Protein AF-A0A914QUP7-F1 (afdb_monomer)

Nearest PDB structures (foldseek):
  5j6d-assembly3_A  TM=9.785E-01  e=2.325E-21  Homo sapiens
  8cjm-assembly1_A  TM=9.841E-01  e=6.532E-21  Homo sapiens
  3e2t-assembly1_A  TM=9.424E-01  e=4.082E-22  Gallus gallus
  4bpt-assembly3_C  TM=9.040E-01  e=6.262E-16  Legionella pneumophila
  2v28-assembly1_B  TM=8.793E-01  e=8.511E-15  Colwellia psychrerythraea 34H

InterPro domains:
  IPR001273 Aromatic amino acid hydroxylase [PTHR11473] (2-250)
  IPR019774 Aromatic amino acid hydroxylase, C-terminal [PF00351] (2-246)
  IPR019774 Aromatic amino acid hydroxylase, C-terminal [PR00372] (35-57)
  IPR019774 Aromatic amino acid hydroxylase, C-terminal [PR00372] (99-118)
  IPR019774 Aromatic amino acid hydroxylase, C-terminal [PR00372] (140-158)
  IPR019774 Aromatic amino acid hydroxylase, C-terminal [PR00372] (171-190)
  IPR019774 Aromatic amino acid hydroxylase, C-terminal [PR00372] (206-224)
  IPR019774 Aromatic amino acid hydroxylase, C-terminal [PS51410] (1-250)
  IPR036329 Aromatic amino acid monoxygenase, C-terminal domain superfamily [SSF56534] (2-247)
  IPR036951 Aromatic amino acid hydroxylase superfamily [G3DSA:1.10.800.10] (1-250)

Secondary structure (DSSP, 8-state):
-HHHHHHHHHHHTTSSBTTBPPPHHHHHHHHHHHH--EEEE-SSPPPHHHHHHHHHTTEEEE------TT-TT--SS--HHIIIIIIIHHHTSHHHHHHHHHHHHHHTT--HHHHHHHHHHHIIIIIT-EEE-GGG-EEE--HHHHH-HHHHHHHTSSSSEEEE--HHHHTT----SSS--SEEEEES-HHHHHHHHHHHHHTS--S-EEEEETTTTEEEEE-HHHHHHHHHHHHHHHHHHHHHHHHHHHHTT-

Solvent-accessible surface area (backbone atoms only — not comparable to full-atom values): 14088 Å² total; per-residue (Å²): 121,63,54,67,57,37,46,49,55,35,39,78,72,65,56,46,53,98,90,48,87,59,55,67,70,61,51,26,56,50,24,40,74,61,50,55,29,38,68,40,86,40,98,63,91,67,56,66,64,61,50,34,43,32,21,38,70,34,30,45,78,32,45,80,53,73,66,60,83,93,42,80,74,59,65,91,60,78,22,32,60,34,43,46,65,12,43,52,34,40,37,49,35,58,66,54,37,48,48,49,23,49,56,5,37,61,40,61,91,47,53,72,71,55,37,51,25,50,47,32,41,41,43,45,34,59,31,47,12,29,32,44,47,82,96,75,41,70,40,77,70,4,14,56,29,68,52,20,67,66,48,37,55,45,71,67,41,89,80,39,48,77,43,73,64,44,57,86,58,47,32,71,55,84,84,73,83,88,62,77,69,65,62,39,29,33,26,73,36,71,67,58,47,44,53,45,48,55,54,58,55,67,76,51,94,64,86,53,47,66,42,73,38,85,89,80,71,43,77,44,79,28,42,68,67,55,45,49,54,55,48,51,52,51,52,53,52,53,54,48,53,50,52,52,50,55,53,54,60,59,64,75,76,116

pLDDT: mean 93.34, std 7.11, range [41.81, 98.5]

Sequence (254 aa):
MEYRKNVKKMEDIGLITPEKIPSLQAIDKYLRSKTGFQLRPCGGLLSARDFLASLAFRVFQTTLYIRHHSKPFFCPEPDVIHEVLGHCVMFADPVIAEFSQEIGLLSIGATDEQIERLATLYWFTIEFGLCEEEEGKLKAFGAALISAFGELQHAVSDTPKHKFFDPYTTALEKYEDLDYQPLYFVAKSIDDAMIKLRQYAMDWDREFINVYDPYTQCIQQLTHEEYAKKTFKAVKEEIHRLSETIKACKIHKL

Radius of gyration: 19.79 Å; Cα contacts (8 Å, |Δi|>4): 353; chains: 1; bounding box: 62×43×54 Å

Structure (mmCIF, N/CA/C/O backbone):
data_AF-A0A914QUP7-F1
#
_entry.id   AF-A0A914QUP7-F1
#
loop_
_atom_site.group_PDB
_atom_site.id
_atom_site.type_symbol
_atom_site.label_atom_id
_atom_site.label_alt_id
_atom_site.label_comp_id
_atom_site.label_asym_id
_atom_site.label_entity_id
_atom_site.label_seq_id
_atom_site.pdbx_PDB_ins_code
_atom_site.Cartn_x
_atom_site.Cartn_y
_atom_site.Cartn_z
_atom_site.occupancy
_atom_site.B_iso_or_equiv
_atom_site.auth_seq_id
_atom_site.auth_comp_id
_atom_site.auth_asym_id
_atom_site.auth_atom_id
_atom_site.pdbx_PDB_model_num
ATOM 1 N N . MET A 1 1 ? -10.834 -7.706 -8.247 1.00 62.75 1 MET A N 1
ATOM 2 C CA . MET A 1 1 ? -11.790 -6.947 -9.109 1.00 62.75 1 MET A CA 1
ATOM 3 C C . MET A 1 1 ? -11.447 -5.450 -9.292 1.00 62.75 1 MET A C 1
ATOM 5 O O . MET A 1 1 ? -11.818 -4.831 -10.291 1.00 62.75 1 MET A O 1
ATOM 9 N N . GLU A 1 2 ? -10.716 -4.867 -8.349 1.00 84.69 2 GLU A N 1
ATOM 10 C CA . GLU A 1 2 ? -10.535 -3.437 -8.080 1.00 84.69 2 GLU A CA 1
ATOM 11 C C . GLU A 1 2 ? -9.637 -2.773 -9.127 1.00 84.69 2 GLU A C 1
ATOM 13 O O . GLU A 1 2 ? -10.011 -1.750 -9.706 1.00 84.69 2 GLU A O 1
ATOM 18 N N . TYR A 1 3 ? -8.518 -3.425 -9.470 1.00 93.12 3 TYR A N 1
ATOM 19 C CA . TYR A 1 3 ? -7.582 -2.963 -10.497 1.00 93.12 3 TYR A CA 1
ATOM 20 C C . TYR A 1 3 ? -8.281 -2.631 -11.819 1.00 93.12 3 TYR A C 1
ATOM 22 O O . TYR A 1 3 ? -8.185 -1.520 -12.333 1.00 93.12 3 TYR A O 1
ATOM 30 N N . ARG A 1 4 ? -9.060 -3.587 -12.346 1.00 93.31 4 ARG A N 1
ATOM 31 C CA . ARG A 1 4 ? -9.749 -3.463 -13.643 1.00 93.31 4 ARG A CA 1
ATOM 32 C C . ARG A 1 4 ? -10.753 -2.312 -13.655 1.00 93.31 4 ARG A C 1
ATOM 34 O O . ARG A 1 4 ? -10.935 -1.657 -14.675 1.00 93.31 4 ARG A O 1
ATOM 41 N N . LYS A 1 5 ? -11.411 -2.061 -12.522 1.00 94.44 5 LYS A N 1
ATOM 42 C CA . LYS A 1 5 ? -12.342 -0.941 -12.360 1.00 94.44 5 LYS A CA 1
ATOM 43 C C . LYS A 1 5 ? -11.599 0.393 -12.345 1.00 94.44 5 LYS A C 1
ATOM 45 O O . LYS A 1 5 ? -12.093 1.359 -12.922 1.00 94.44 5 LYS A O 1
ATOM 50 N N . ASN A 1 6 ? -10.447 0.457 -11.684 1.00 95.50 6 ASN A N 1
ATOM 51 C CA . ASN A 1 6 ? -9.667 1.683 -11.569 1.00 95.50 6 ASN A CA 1
ATOM 52 C C . ASN A 1 6 ? -8.940 2.023 -12.871 1.00 95.50 6 ASN A C 1
ATOM 54 O O . ASN A 1 6 ? -9.068 3.159 -13.321 1.00 95.50 6 ASN A O 1
ATOM 58 N N . VAL A 1 7 ? -8.284 1.055 -13.520 1.00 95.50 7 VAL A N 1
ATOM 59 C CA . VAL A 1 7 ? -7.615 1.283 -14.811 1.00 95.50 7 VAL A CA 1
ATOM 60 C C . VAL A 1 7 ? -8.618 1.759 -15.857 1.00 95.50 7 VAL A C 1
ATOM 62 O O . VAL A 1 7 ? -8.406 2.811 -16.444 1.00 95.50 7 VAL A O 1
ATOM 65 N N . LYS A 1 8 ? -9.790 1.111 -15.961 1.00 96.31 8 LYS A N 1
ATOM 66 C CA . LYS A 1 8 ? -10.848 1.534 -16.886 1.00 96.31 8 LYS A CA 1
ATOM 67 C C . LYS A 1 8 ? -11.297 2.972 -16.630 1.00 96.31 8 LYS A C 1
ATOM 69 O O . LYS A 1 8 ? -11.423 3.754 -17.557 1.00 96.31 8 LYS A O 1
ATOM 74 N N . LYS A 1 9 ? -11.496 3.360 -15.366 1.00 96.12 9 LYS A N 1
ATOM 75 C CA . LYS A 1 9 ? -11.846 4.751 -15.030 1.00 96.12 9 LYS A CA 1
ATOM 76 C C . LYS A 1 9 ? -10.743 5.739 -15.396 1.00 96.12 9 LYS A C 1
ATOM 78 O O . LYS A 1 9 ? -11.061 6.877 -15.719 1.00 96.12 9 LYS A O 1
ATOM 83 N N . MET A 1 10 ? -9.476 5.352 -15.248 1.00 96.62 10 MET A N 1
ATOM 84 C CA . MET A 1 10 ? -8.336 6.189 -15.622 1.00 96.62 10 MET A CA 1
ATOM 85 C C . MET A 1 10 ? -8.212 6.302 -17.150 1.00 96.62 10 MET A C 1
ATOM 87 O O . MET A 1 10 ? -7.916 7.386 -17.645 1.00 96.62 10 MET A O 1
ATOM 91 N N . GLU A 1 11 ? -8.506 5.237 -17.892 1.00 96.38 11 GLU A N 1
ATOM 92 C CA . GLU A 1 11 ? -8.584 5.232 -19.359 1.00 96.38 11 GLU A CA 1
ATOM 93 C C . GLU A 1 11 ? -9.756 6.083 -19.869 1.00 96.38 11 GLU A C 1
ATOM 95 O O . GLU A 1 11 ? -9.563 6.936 -20.732 1.00 96.38 11 GLU A O 1
ATOM 100 N N . ASP A 1 12 ? -10.950 5.935 -19.282 1.00 96.44 12 ASP A N 1
ATOM 101 C CA . ASP A 1 12 ? -12.173 6.652 -19.680 1.00 96.44 12 ASP A CA 1
ATOM 102 C C . ASP A 1 12 ? -12.017 8.184 -19.587 1.00 96.44 12 ASP A C 1
ATOM 104 O O . ASP A 1 12 ? -12.627 8.930 -20.353 1.00 96.44 12 ASP A O 1
ATOM 108 N N . ILE A 1 13 ? -11.193 8.672 -18.651 1.00 95.50 13 ILE A N 1
ATOM 109 C CA . ILE A 1 13 ? -10.888 10.105 -18.492 1.00 95.50 13 ILE A CA 1
ATOM 110 C C . ILE A 1 13 ? -9.615 10.541 -19.237 1.00 95.50 13 ILE A C 1
ATOM 112 O O . ILE A 1 13 ? -9.196 11.691 -19.100 1.00 95.50 13 ILE A O 1
ATOM 116 N N . GLY A 1 14 ? -8.976 9.635 -19.983 1.00 94.81 14 GLY A N 1
ATOM 117 C CA . GLY A 1 14 ? -7.741 9.888 -20.730 1.00 94.81 14 GLY A CA 1
ATOM 118 C C . GLY A 1 14 ? -6.507 10.124 -19.855 1.00 94.81 14 GLY A C 1
ATOM 119 O O . GLY A 1 14 ? -5.558 10.772 -20.294 1.00 94.81 14 GLY A O 1
ATOM 120 N N . LEU A 1 15 ? -6.518 9.652 -18.605 1.00 95.12 15 LEU A N 1
ATOM 121 C CA . LEU A 1 15 ? -5.391 9.793 -17.679 1.00 95.12 15 LEU A CA 1
ATOM 122 C C . LEU A 1 15 ? -4.274 8.789 -17.990 1.00 95.12 15 LEU A C 1
ATOM 124 O O . LEU A 1 15 ? -3.099 9.132 -17.867 1.00 95.12 15 LEU A O 1
ATOM 128 N N . ILE A 1 16 ? -4.645 7.575 -18.406 1.00 94.81 16 ILE A N 1
ATOM 129 C CA . ILE A 1 16 ? -3.733 6.530 -18.881 1.00 94.81 16 ILE A CA 1
ATOM 130 C C . ILE A 1 16 ? -4.165 6.142 -20.294 1.00 94.81 16 ILE A C 1
ATOM 132 O O . ILE A 1 16 ? -5.341 5.880 -20.528 1.00 94.81 16 ILE A O 1
ATOM 136 N N . THR A 1 17 ? -3.218 6.127 -21.230 1.00 93.81 17 THR A N 1
ATOM 137 C CA . THR A 1 17 ? -3.455 5.786 -22.641 1.00 93.81 17 THR A CA 1
ATOM 138 C C . THR A 1 17 ? -2.248 5.034 -23.205 1.00 93.81 17 THR A C 1
ATOM 140 O O . THR A 1 17 ? -1.126 5.391 -22.833 1.00 93.81 17 THR A O 1
ATOM 143 N N . PRO A 1 18 ? -2.419 4.077 -24.134 1.00 91.81 18 PRO A N 1
ATOM 144 C CA . PRO A 1 18 ? -1.295 3.394 -24.784 1.00 91.81 18 PRO A CA 1
ATOM 145 C C . PRO A 1 18 ? -0.325 4.328 -25.530 1.00 91.81 18 PRO A C 1
ATOM 147 O O . PRO A 1 18 ? 0.841 3.990 -25.715 1.00 91.81 18 PRO A O 1
ATOM 150 N N . GLU A 1 19 ? -0.784 5.505 -25.957 1.00 94.06 19 GLU A N 1
ATOM 151 C CA . GLU A 1 19 ? -0.040 6.413 -26.835 1.00 94.06 19 GLU A CA 1
ATOM 152 C C . GLU A 1 19 ? 0.859 7.409 -26.084 1.00 94.06 19 GLU A C 1
ATOM 154 O O . GLU A 1 19 ? 1.673 8.097 -26.707 1.00 94.06 19 GLU A O 1
ATOM 159 N N . LYS A 1 20 ? 0.711 7.540 -24.758 1.00 93.12 20 LYS A N 1
ATOM 160 C CA . LYS A 1 20 ? 1.385 8.589 -23.981 1.00 93.12 20 LYS A CA 1
ATOM 161 C C . LYS A 1 20 ? 1.666 8.170 -22.539 1.00 93.12 20 LYS A C 1
ATOM 163 O O . LYS A 1 20 ? 0.768 7.739 -21.824 1.00 93.12 20 LYS A O 1
ATOM 168 N N . ILE A 1 21 ? 2.896 8.428 -22.084 1.00 92.88 21 ILE A N 1
ATOM 169 C CA . ILE A 1 21 ? 3.278 8.304 -20.671 1.00 92.88 21 ILE A CA 1
ATOM 170 C C . ILE A 1 21 ? 2.520 9.367 -19.849 1.00 92.88 21 ILE A C 1
ATOM 172 O O . ILE A 1 21 ? 2.615 10.562 -20.168 1.00 92.88 21 ILE A O 1
ATOM 176 N N . PRO A 1 22 ? 1.767 8.971 -18.806 1.00 91.94 22 PRO A N 1
ATOM 177 C CA . PRO A 1 22 ? 0.997 9.901 -17.989 1.00 91.94 22 PRO A CA 1
ATOM 178 C C . PRO A 1 22 ? 1.861 10.962 -17.307 1.00 91.94 22 PRO A C 1
ATOM 180 O O . PRO A 1 22 ? 2.989 10.716 -16.887 1.00 91.94 22 PRO A O 1
ATOM 183 N N . SER A 1 23 ? 1.306 12.164 -17.148 1.00 92.19 23 SER A N 1
ATOM 184 C CA . SER A 1 23 ? 1.935 13.192 -16.316 1.00 92.19 23 SER A CA 1
ATOM 185 C C . SER A 1 23 ? 1.755 12.837 -14.842 1.00 92.19 23 SER A C 1
ATOM 187 O O . SER A 1 23 ? 0.616 12.684 -14.393 1.00 92.19 23 SER A O 1
ATOM 189 N N . LEU A 1 24 ? 2.845 12.802 -14.065 1.00 92.75 24 LEU A N 1
ATOM 190 C CA . LEU A 1 24 ? 2.759 12.567 -12.619 1.00 92.75 24 LEU A CA 1
ATOM 191 C C . LEU A 1 24 ? 1.835 13.563 -11.915 1.00 92.75 24 LEU A C 1
ATOM 193 O O . LEU A 1 24 ? 1.108 13.176 -11.012 1.00 92.75 24 LEU A O 1
ATOM 197 N N . GLN A 1 25 ? 1.803 14.827 -12.348 1.00 95.88 25 GLN A N 1
ATOM 198 C CA . GLN A 1 25 ? 0.916 15.831 -11.755 1.00 95.88 25 GLN A CA 1
ATOM 199 C C . GLN A 1 25 ? -0.566 15.481 -11.958 1.00 95.88 25 GLN A C 1
ATOM 201 O O . GLN A 1 25 ? -1.395 15.723 -11.080 1.00 95.88 25 GLN A O 1
ATOM 206 N N . ALA A 1 26 ? -0.911 14.912 -13.115 1.00 96.25 26 ALA A N 1
ATOM 207 C CA . ALA A 1 26 ? -2.275 14.486 -13.398 1.00 96.25 26 ALA A CA 1
ATOM 208 C C . ALA A 1 26 ? -2.667 13.269 -12.543 1.00 96.25 26 ALA A C 1
ATOM 210 O O . ALA A 1 26 ? -3.769 13.249 -11.991 1.00 96.25 26 ALA A O 1
ATOM 211 N N . ILE A 1 27 ? -1.753 12.302 -12.384 1.00 97.19 27 ILE A N 1
ATOM 212 C CA . ILE A 1 27 ? -1.959 11.131 -11.520 1.00 97.19 27 ILE A CA 1
ATOM 213 C C . ILE A 1 27 ? -2.065 11.561 -10.049 1.00 97.19 27 ILE A C 1
ATOM 215 O O . ILE A 1 27 ? -3.017 11.178 -9.378 1.00 97.19 27 ILE A O 1
ATOM 219 N N . ASP A 1 28 ? -1.165 12.419 -9.563 1.00 97.62 28 ASP A N 1
ATOM 220 C CA . ASP A 1 28 ? -1.187 12.967 -8.198 1.00 97.62 28 ASP A CA 1
ATOM 221 C C . ASP A 1 28 ? -2.525 13.652 -7.889 1.00 97.62 28 ASP A C 1
ATOM 223 O O . ASP A 1 28 ? -3.190 13.318 -6.908 1.00 97.62 28 ASP A O 1
ATOM 227 N N . LYS A 1 29 ? -2.993 14.544 -8.774 1.00 97.81 29 LYS A N 1
ATOM 228 C CA . LYS A 1 29 ? -4.299 15.200 -8.615 1.00 97.81 29 LYS A CA 1
ATOM 229 C C . LYS A 1 29 ? -5.445 14.187 -8.561 1.00 97.81 29 LYS A C 1
ATOM 231 O O . LYS A 1 29 ? -6.387 14.365 -7.785 1.00 97.81 29 LYS A O 1
ATOM 236 N N . TYR A 1 30 ? -5.380 13.141 -9.384 1.00 97.81 30 TYR A N 1
ATOM 237 C CA . TYR A 1 30 ? -6.380 12.082 -9.383 1.00 97.81 30 TYR A CA 1
ATOM 238 C C . TYR A 1 30 ? -6.382 11.317 -8.053 1.00 97.81 30 TYR A C 1
ATOM 240 O O . TYR A 1 30 ? -7.436 11.230 -7.420 1.00 97.81 30 TYR A O 1
ATOM 248 N N . LEU A 1 31 ? -5.227 10.834 -7.588 1.00 98.00 31 LEU A N 1
ATOM 249 C CA . LEU A 1 31 ? -5.105 10.068 -6.342 1.00 98.00 31 LEU A CA 1
ATOM 250 C C . LEU A 1 31 ? -5.535 10.879 -5.119 1.00 98.00 31 LEU A C 1
ATOM 252 O O . LEU A 1 31 ? -6.334 10.389 -4.314 1.00 98.00 31 LEU A O 1
ATOM 256 N N . ARG A 1 32 ? -5.148 12.159 -5.044 1.00 97.56 32 ARG A N 1
ATOM 257 C CA . ARG A 1 32 ? -5.606 13.075 -3.987 1.00 97.56 32 ARG A CA 1
ATOM 258 C C . ARG A 1 32 ? -7.126 13.135 -3.905 1.00 97.56 32 ARG A C 1
ATOM 260 O O . ARG A 1 32 ? -7.681 13.122 -2.812 1.00 97.56 32 ARG A O 1
ATOM 267 N N . SER A 1 33 ? -7.804 13.161 -5.055 1.00 97.19 33 SER A N 1
ATOM 268 C CA . SER A 1 33 ? -9.269 13.224 -5.120 1.00 97.19 33 SER A CA 1
ATOM 269 C C . SER A 1 33 ? -9.976 11.911 -4.764 1.00 97.19 33 SER A C 1
ATOM 271 O O . SER A 1 33 ? -11.168 11.935 -4.460 1.00 97.19 33 SER A O 1
ATOM 273 N N . LYS A 1 34 ? -9.284 10.765 -4.844 1.00 96.88 34 LYS A N 1
ATOM 274 C CA . LYS A 1 34 ? -9.871 9.438 -4.593 1.00 96.88 34 LYS A CA 1
ATOM 275 C C . LYS A 1 34 ? -9.609 8.940 -3.187 1.00 96.88 34 LYS A C 1
ATOM 277 O O . LYS A 1 34 ? -10.539 8.512 -2.513 1.00 96.88 34 LYS A O 1
ATOM 282 N N . THR A 1 35 ? -8.356 9.000 -2.762 1.00 97.62 35 THR A N 1
ATOM 283 C CA . THR A 1 35 ? -7.892 8.380 -1.518 1.00 97.62 35 THR A CA 1
ATOM 284 C C . THR A 1 35 ? -6.995 9.313 -0.713 1.00 97.62 35 THR A C 1
ATOM 286 O O . THR A 1 35 ? -6.505 8.928 0.342 1.00 97.62 35 THR A O 1
ATOM 289 N N . GLY A 1 36 ? -6.758 10.545 -1.167 1.00 97.25 36 GLY A N 1
ATOM 290 C CA . GLY A 1 36 ? -5.820 11.459 -0.514 1.00 97.25 36 GLY A CA 1
ATOM 291 C C . GLY A 1 36 ? -4.348 11.082 -0.709 1.00 97.25 36 GLY A C 1
ATOM 292 O O . GLY A 1 36 ? -3.492 11.781 -0.170 1.00 97.25 36 GLY A O 1
ATOM 293 N N . PHE A 1 37 ? -4.051 10.024 -1.477 1.00 97.81 37 PHE A N 1
ATOM 294 C CA . PHE A 1 37 ? -2.681 9.667 -1.838 1.00 97.81 37 PHE A CA 1
ATOM 295 C C . PHE A 1 37 ? -2.031 10.734 -2.711 1.00 97.81 37 PHE A C 1
ATOM 297 O O . PHE A 1 37 ? -2.683 11.380 -3.530 1.00 97.81 37 PHE A O 1
ATOM 304 N N . GLN A 1 38 ? -0.733 10.902 -2.516 1.00 97.31 38 GLN A N 1
ATOM 305 C CA . GLN A 1 38 ? 0.090 11.917 -3.152 1.00 97.31 38 GLN A CA 1
ATOM 306 C C . GLN A 1 38 ? 1.313 11.257 -3.764 1.00 97.31 38 GLN A C 1
ATOM 308 O O . GLN A 1 38 ? 1.840 10.299 -3.202 1.00 97.31 38 GLN A O 1
ATOM 313 N N . LEU A 1 39 ? 1.793 11.803 -4.874 1.00 97.25 39 LEU A N 1
ATOM 314 C CA . LEU A 1 39 ? 3.035 11.358 -5.490 1.00 97.25 39 LEU A CA 1
ATOM 315 C C . LEU A 1 39 ? 4.160 12.334 -5.177 1.00 97.25 39 LEU A C 1
ATOM 317 O O . LEU A 1 39 ? 3.996 13.553 -5.274 1.00 97.25 39 LEU A O 1
ATOM 321 N N . ARG A 1 40 ? 5.331 11.793 -4.851 1.00 96.75 40 ARG A N 1
ATOM 322 C CA . ARG A 1 40 ? 6.562 12.561 -4.697 1.00 96.75 40 ARG A CA 1
ATOM 323 C C . ARG A 1 40 ? 7.661 11.940 -5.558 1.00 96.75 40 ARG A C 1
ATOM 325 O O . ARG A 1 40 ? 8.002 10.786 -5.330 1.00 96.75 40 ARG A O 1
ATOM 332 N N . PRO A 1 41 ? 8.225 12.678 -6.528 1.00 95.31 41 PRO A N 1
ATOM 333 C CA . PRO A 1 41 ? 9.340 12.170 -7.313 1.00 95.31 41 PRO A CA 1
ATOM 334 C C . PRO A 1 41 ? 10.554 11.855 -6.433 1.00 95.31 41 PRO A C 1
ATOM 336 O O . PRO A 1 41 ? 10.968 12.704 -5.636 1.00 95.31 41 PRO A O 1
ATOM 339 N N . CYS A 1 42 ? 11.148 10.678 -6.613 1.00 92.31 42 CYS A N 1
ATOM 340 C CA . CYS A 1 42 ? 12.411 10.283 -5.993 1.00 92.31 42 CYS A CA 1
ATOM 341 C C . CYS A 1 42 ? 13.459 9.919 -7.060 1.00 92.31 42 CYS A C 1
ATOM 343 O O . CYS A 1 42 ? 13.138 9.543 -8.187 1.00 92.31 42 CYS A O 1
ATOM 345 N N . GLY A 1 43 ? 14.740 10.084 -6.716 1.00 83.44 43 GLY A N 1
ATOM 346 C CA . GLY A 1 43 ? 15.860 9.825 -7.629 1.00 83.44 43 GLY A CA 1
ATOM 347 C C . GLY A 1 43 ? 16.255 8.349 -7.759 1.00 83.44 43 GLY A C 1
ATOM 348 O O . GLY A 1 43 ? 17.214 8.058 -8.466 1.00 83.44 43 GLY A O 1
ATOM 349 N N . GLY A 1 44 ? 15.567 7.441 -7.064 1.00 83.38 44 GLY A N 1
ATOM 350 C CA . GLY A 1 44 ? 15.894 6.018 -6.997 1.00 83.38 44 GLY A CA 1
ATOM 351 C C . GLY A 1 44 ? 15.332 5.360 -5.736 1.00 83.38 44 GLY A C 1
ATOM 352 O O . GLY A 1 44 ? 14.472 5.929 -5.060 1.00 83.38 44 GLY A O 1
ATOM 353 N N . LEU A 1 45 ? 15.844 4.169 -5.424 1.00 84.69 45 LEU A N 1
ATOM 354 C CA . LEU A 1 45 ? 15.430 3.387 -4.259 1.00 84.69 45 LEU A CA 1
ATOM 355 C C . LEU A 1 45 ? 15.778 4.117 -2.955 1.00 84.69 45 LEU A C 1
ATOM 357 O O . LEU A 1 45 ? 16.918 4.526 -2.730 1.00 84.69 45 LEU A O 1
ATOM 361 N N . LEU A 1 46 ? 14.774 4.283 -2.098 1.00 93.38 46 LEU A N 1
ATOM 362 C CA . LEU A 1 46 ? 14.930 4.837 -0.756 1.00 93.38 46 LEU A CA 1
ATOM 363 C C . LEU A 1 46 ? 15.235 3.725 0.249 1.00 93.38 46 LEU A C 1
ATOM 365 O O . LEU A 1 46 ? 14.989 2.548 -0.011 1.00 93.38 46 LEU A O 1
ATOM 369 N N . SER A 1 47 ? 15.719 4.107 1.433 1.00 96.62 47 SER A N 1
ATOM 370 C CA . SER A 1 47 ? 15.751 3.171 2.555 1.00 96.62 47 SER A CA 1
ATOM 371 C C . SER A 1 47 ? 14.326 2.698 2.875 1.00 96.62 47 SER A C 1
ATOM 373 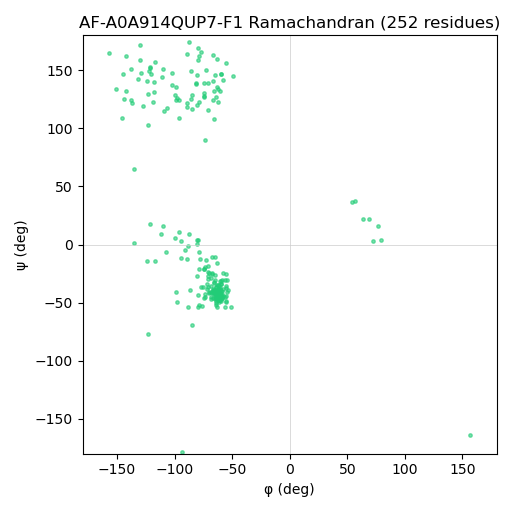O O . SER A 1 47 ? 13.368 3.470 2.754 1.00 96.62 47 SER A O 1
ATOM 375 N N . ALA A 1 48 ? 14.176 1.450 3.329 1.00 97.06 48 ALA A N 1
ATOM 376 C CA . ALA A 1 48 ? 12.871 0.918 3.727 1.00 97.06 48 ALA A CA 1
ATOM 377 C C . ALA A 1 48 ? 12.184 1.823 4.763 1.00 97.06 48 ALA A C 1
ATOM 379 O O . ALA A 1 48 ? 10.989 2.092 4.672 1.00 97.06 48 ALA A O 1
ATOM 380 N N . ARG A 1 49 ? 12.957 2.370 5.709 1.00 98.31 49 ARG A N 1
ATOM 381 C CA . ARG A 1 49 ? 12.459 3.291 6.735 1.00 98.31 49 ARG A CA 1
ATOM 382 C C . ARG A 1 49 ? 11.863 4.565 6.129 1.00 98.31 49 ARG A C 1
ATOM 384 O O . ARG A 1 49 ? 10.754 4.932 6.507 1.00 98.31 49 ARG A O 1
ATOM 391 N N . ASP A 1 50 ? 12.557 5.212 5.194 1.00 97.81 50 ASP A N 1
ATOM 392 C CA . ASP A 1 50 ? 12.097 6.471 4.585 1.00 97.81 50 ASP A CA 1
ATOM 393 C C . ASP A 1 50 ? 10.911 6.261 3.639 1.00 97.81 50 ASP A C 1
ATOM 395 O O . ASP A 1 50 ? 9.977 7.072 3.593 1.00 97.81 50 ASP A O 1
ATOM 399 N N . PHE A 1 51 ? 10.931 5.155 2.893 1.00 98.12 51 PHE A N 1
ATOM 400 C CA . PHE A 1 51 ? 9.834 4.774 2.016 1.00 98.12 51 PHE A CA 1
ATOM 401 C C . PHE A 1 51 ? 8.557 4.494 2.819 1.00 98.12 51 PHE A C 1
ATOM 403 O O . PHE A 1 51 ? 7.534 5.143 2.592 1.00 98.12 51 PHE A O 1
ATOM 410 N N . LEU A 1 52 ? 8.629 3.613 3.823 1.00 98.44 52 LEU A N 1
ATOM 411 C CA . LEU A 1 52 ? 7.483 3.283 4.674 1.00 98.44 52 LEU A CA 1
ATOM 412 C C . LEU A 1 52 ? 6.990 4.503 5.465 1.00 98.44 52 LEU A C 1
ATOM 414 O O . LEU A 1 52 ? 5.785 4.743 5.537 1.00 98.44 52 LEU A O 1
ATOM 418 N N . ALA A 1 53 ? 7.900 5.342 5.971 1.00 98.12 53 ALA A N 1
ATOM 419 C CA . ALA A 1 53 ? 7.513 6.580 6.642 1.00 98.12 53 ALA A CA 1
ATOM 420 C C . ALA A 1 53 ? 6.722 7.520 5.717 1.00 98.12 53 ALA A C 1
ATOM 422 O O . ALA A 1 53 ? 5.803 8.193 6.177 1.00 98.12 53 ALA A O 1
ATOM 423 N N . SER A 1 54 ? 7.021 7.544 4.413 1.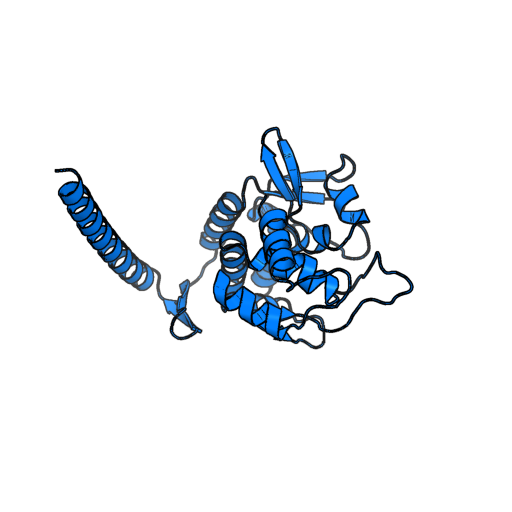00 98.38 54 SER A N 1
ATOM 424 C CA . SER A 1 54 ? 6.256 8.333 3.436 1.00 98.38 54 SER A CA 1
ATOM 425 C C . SER A 1 54 ? 4.819 7.811 3.288 1.00 98.38 54 SER A C 1
ATOM 427 O O . SER A 1 54 ? 3.871 8.604 3.264 1.00 98.38 54 SER A O 1
ATOM 429 N N . LEU A 1 55 ? 4.630 6.485 3.291 1.00 98.50 55 LEU A N 1
ATOM 430 C CA . LEU A 1 55 ? 3.302 5.863 3.213 1.00 98.50 55 LEU A CA 1
ATOM 431 C C . LEU A 1 55 ? 2.400 6.251 4.392 1.00 98.50 55 LEU A C 1
ATOM 433 O O . LEU A 1 55 ? 1.193 6.409 4.202 1.00 98.50 55 LEU A O 1
ATOM 437 N N . ALA A 1 56 ? 2.968 6.504 5.578 1.00 98.31 56 ALA A N 1
ATOM 438 C CA . ALA A 1 56 ? 2.221 6.964 6.754 1.00 98.31 56 ALA A CA 1
ATOM 439 C C . ALA A 1 56 ? 1.431 8.263 6.485 1.00 98.31 56 ALA A C 1
ATOM 441 O O . ALA A 1 56 ? 0.345 8.475 7.032 1.00 98.31 56 ALA A O 1
ATOM 442 N N . PHE A 1 57 ? 1.945 9.111 5.587 1.00 98.38 57 PHE A N 1
ATOM 443 C CA . PHE A 1 57 ? 1.334 10.375 5.164 1.00 98.38 57 PHE A CA 1
ATOM 444 C C . PHE A 1 57 ? 0.513 10.254 3.873 1.00 98.38 57 PHE A C 1
ATOM 446 O O . PHE A 1 57 ? 0.140 11.273 3.289 1.00 98.38 57 PHE A O 1
ATOM 453 N N . ARG A 1 58 ? 0.248 9.025 3.404 1.00 98.31 58 ARG A N 1
ATOM 454 C CA . ARG A 1 58 ? -0.284 8.740 2.062 1.00 98.31 58 ARG A CA 1
ATOM 455 C C . ARG A 1 58 ? 0.572 9.368 0.957 1.00 98.31 58 ARG A C 1
ATOM 457 O O . ARG A 1 58 ? 0.049 9.857 -0.040 1.00 98.31 58 ARG A O 1
ATOM 464 N N . VAL A 1 59 ? 1.892 9.391 1.138 1.00 98.44 59 VAL A N 1
ATOM 465 C CA . VAL A 1 59 ? 2.840 9.862 0.123 1.00 98.44 59 VAL A CA 1
ATOM 466 C C . VAL A 1 59 ? 3.554 8.656 -0.464 1.00 98.44 59 VAL A C 1
ATOM 468 O O . VAL A 1 59 ? 4.282 7.956 0.235 1.00 98.44 59 VAL A O 1
ATOM 471 N N . PHE A 1 60 ? 3.363 8.432 -1.758 1.00 98.19 60 PHE A N 1
ATOM 472 C CA . PHE A 1 60 ? 4.092 7.429 -2.514 1.00 98.19 60 PHE A CA 1
ATOM 473 C C . PHE A 1 60 ? 5.284 8.072 -3.223 1.00 98.19 60 PHE A C 1
ATOM 475 O O . PHE A 1 60 ? 5.143 9.057 -3.956 1.00 98.19 60 PHE A O 1
ATOM 482 N N . GLN A 1 61 ? 6.466 7.528 -2.958 1.00 97.25 61 GLN A N 1
ATOM 483 C CA . GLN A 1 61 ? 7.716 7.959 -3.569 1.00 97.25 61 GLN A CA 1
ATOM 484 C C . GLN A 1 61 ? 7.835 7.235 -4.906 1.00 97.25 61 GLN A C 1
ATOM 486 O O . GLN A 1 61 ? 7.861 6.014 -4.918 1.00 97.25 61 GLN A O 1
ATOM 491 N N . THR A 1 62 ? 7.847 7.980 -6.007 1.00 95.31 62 THR A N 1
ATOM 492 C CA . THR A 1 62 ? 7.736 7.424 -7.362 1.00 95.31 62 THR A CA 1
ATOM 493 C C . THR A 1 62 ? 8.915 7.841 -8.225 1.00 95.31 62 THR A C 1
ATOM 495 O O . THR A 1 62 ? 9.362 8.994 -8.182 1.00 95.31 62 THR A O 1
ATOM 498 N N . THR A 1 63 ? 9.408 6.920 -9.042 1.00 94.06 63 THR A N 1
ATOM 499 C CA . THR A 1 63 ? 10.417 7.231 -10.054 1.00 94.06 63 THR A CA 1
ATOM 500 C C . THR A 1 63 ? 9.810 7.885 -11.302 1.00 94.06 63 THR A C 1
ATOM 502 O O . THR A 1 63 ? 8.605 7.865 -11.560 1.00 94.06 63 THR A O 1
ATOM 505 N N . LEU A 1 64 ? 10.675 8.521 -12.095 1.00 90.75 64 LEU A N 1
ATOM 506 C CA . LEU A 1 64 ? 10.305 9.232 -13.326 1.00 90.75 64 LEU A CA 1
ATOM 507 C C . LEU A 1 64 ? 10.929 8.638 -14.590 1.00 90.75 64 LEU A C 1
ATOM 509 O O . LEU A 1 64 ? 10.538 9.006 -15.699 1.00 90.75 64 LEU A O 1
ATOM 513 N N . TYR A 1 65 ? 11.934 7.779 -14.436 1.00 92.62 65 TYR A N 1
ATOM 514 C CA . TYR A 1 65 ? 12.630 7.183 -15.565 1.00 92.62 65 TYR A CA 1
ATOM 515 C C . TYR A 1 65 ? 11.816 6.026 -16.147 1.00 92.62 65 TYR A C 1
ATOM 517 O O . TYR A 1 65 ? 10.951 5.451 -15.491 1.00 92.62 65 TYR A O 1
ATOM 525 N N . ILE A 1 66 ? 12.098 5.696 -17.402 1.00 92.94 66 ILE A N 1
ATOM 526 C CA . ILE A 1 66 ? 11.499 4.566 -18.108 1.00 92.94 66 ILE A CA 1
ATOM 527 C C . ILE A 1 66 ? 12.559 3.491 -18.331 1.00 92.94 66 ILE A C 1
ATOM 529 O O . ILE A 1 66 ? 13.726 3.807 -18.581 1.00 92.94 66 ILE A O 1
ATOM 533 N N . ARG A 1 67 ? 12.148 2.223 -18.257 1.00 92.25 67 ARG A N 1
ATOM 534 C CA . ARG A 1 67 ? 13.006 1.069 -18.535 1.00 92.25 67 ARG A CA 1
ATOM 535 C C . ARG A 1 67 ? 13.651 1.131 -19.919 1.00 92.25 67 ARG A C 1
ATOM 537 O O . ARG A 1 67 ? 13.134 1.733 -20.862 1.00 92.25 67 ARG A O 1
ATOM 544 N N . HIS A 1 68 ? 14.774 0.433 -20.062 1.00 94.06 68 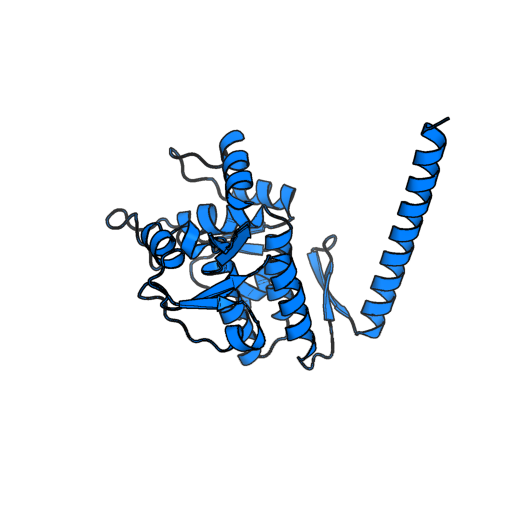HIS A N 1
ATOM 545 C CA . HIS A 1 68 ? 15.503 0.382 -21.323 1.00 94.06 68 HIS A CA 1
ATOM 546 C C . HIS A 1 68 ? 14.699 -0.334 -22.421 1.00 94.06 68 HIS A C 1
ATOM 548 O O . HIS A 1 68 ? 14.220 -1.456 -22.250 1.00 94.06 68 HIS A O 1
ATOM 554 N N . HIS A 1 69 ? 14.618 0.283 -23.601 1.00 92.81 69 HIS A N 1
ATOM 555 C CA . HIS A 1 69 ? 13.790 -0.193 -24.714 1.00 92.81 69 HIS A CA 1
ATOM 556 C C . HIS A 1 69 ? 14.194 -1.572 -25.273 1.00 92.81 69 HIS A C 1
ATOM 558 O O . HIS A 1 69 ? 13.417 -2.183 -26.001 1.00 92.81 69 HIS A O 1
ATOM 564 N N . SER A 1 70 ? 15.400 -2.076 -24.974 1.00 93.56 70 SER A N 1
ATOM 565 C CA . SER A 1 70 ? 15.835 -3.418 -25.404 1.00 93.56 70 SER A CA 1
ATOM 566 C C . SER A 1 70 ? 15.175 -4.560 -24.625 1.00 93.56 70 SER A C 1
ATOM 568 O O . SER A 1 70 ? 15.172 -5.691 -25.108 1.00 93.56 70 SER A O 1
ATOM 570 N N . LYS A 1 71 ? 14.625 -4.284 -23.434 1.00 86.75 71 LYS A N 1
ATOM 571 C CA . LYS A 1 71 ? 13.939 -5.263 -22.579 1.00 86.75 71 LYS A CA 1
ATOM 572 C C . LYS A 1 71 ? 12.625 -4.673 -22.038 1.00 86.75 71 LYS A C 1
ATOM 574 O O . LYS A 1 71 ? 12.479 -4.489 -20.838 1.00 86.75 71 LYS A O 1
ATOM 579 N N . PRO A 1 72 ? 11.630 -4.373 -22.891 1.00 86.06 72 PRO A N 1
ATOM 580 C CA . PRO A 1 72 ? 10.408 -3.690 -22.450 1.00 86.06 72 PRO A CA 1
ATOM 581 C C . PRO A 1 72 ? 9.562 -4.527 -21.472 1.00 86.06 72 PRO A C 1
ATOM 583 O O . PRO A 1 72 ? 8.849 -3.978 -20.635 1.00 86.06 72 PRO A O 1
ATOM 586 N N . PHE A 1 73 ? 9.666 -5.857 -21.539 1.00 83.31 73 PHE A N 1
ATOM 587 C CA . PHE A 1 73 ? 8.898 -6.784 -20.701 1.00 83.31 73 PHE A CA 1
ATOM 588 C C . PHE A 1 73 ? 9.561 -7.127 -19.359 1.00 83.31 73 PHE A C 1
ATOM 590 O O . PHE A 1 73 ? 8.978 -7.881 -18.587 1.00 83.31 73 PHE A O 1
ATOM 597 N N . PHE A 1 74 ? 10.759 -6.601 -19.080 1.00 72.31 74 PHE A N 1
ATOM 598 C CA . PHE A 1 74 ? 11.495 -6.871 -17.845 1.00 72.31 74 PHE A CA 1
ATOM 599 C C . PHE A 1 74 ? 12.250 -5.624 -17.385 1.00 72.31 74 PHE A C 1
ATOM 601 O O . PHE A 1 74 ? 13.069 -5.084 -18.130 1.00 72.31 74 PHE A O 1
ATOM 608 N N . CYS A 1 75 ? 12.017 -5.196 -16.148 1.00 80.81 75 CYS A N 1
ATOM 609 C CA . CYS A 1 75 ? 12.802 -4.149 -15.512 1.00 80.81 75 CYS A CA 1
ATOM 610 C C . CYS A 1 75 ? 13.098 -4.562 -14.065 1.00 80.81 75 CYS A C 1
ATOM 612 O O . CYS A 1 75 ? 12.142 -4.817 -13.340 1.00 80.81 75 CYS A O 1
ATOM 614 N N . PRO A 1 76 ? 14.379 -4.662 -13.665 1.00 78.44 76 PRO A N 1
ATOM 615 C CA . PRO A 1 76 ? 14.737 -4.972 -12.281 1.00 78.44 76 PRO A CA 1
ATOM 616 C C . PRO A 1 76 ? 14.516 -3.775 -11.346 1.00 78.44 76 PRO A C 1
ATOM 618 O O . PRO A 1 76 ? 14.388 -3.944 -10.143 1.00 78.44 76 PRO A O 1
ATOM 621 N N . GLU A 1 77 ? 14.474 -2.560 -11.893 1.00 85.00 77 GLU A N 1
ATOM 622 C CA . GLU A 1 77 ? 14.250 -1.332 -11.136 1.00 85.00 77 GLU A CA 1
ATOM 623 C C . GLU A 1 77 ? 12.798 -0.850 -11.321 1.00 85.00 77 GLU A C 1
ATOM 625 O O . GLU A 1 77 ? 12.223 -1.045 -12.400 1.00 85.00 77 GLU A O 1
ATOM 630 N N . PRO A 1 78 ? 12.186 -0.205 -10.312 1.00 90.19 78 PRO A N 1
ATOM 631 C CA . PRO A 1 78 ? 10.817 0.291 -10.411 1.00 90.19 78 PRO A CA 1
ATOM 632 C C . PRO A 1 78 ? 10.774 1.534 -11.304 1.00 90.19 78 PRO A C 1
ATOM 634 O O . PRO A 1 78 ? 10.951 2.655 -10.839 1.00 90.19 78 PRO A O 1
ATOM 637 N N . ASP A 1 79 ? 10.576 1.351 -12.609 1.00 93.50 79 ASP A N 1
ATOM 638 C CA . ASP A 1 79 ? 10.403 2.444 -13.570 1.00 93.50 79 ASP A CA 1
ATOM 639 C C . ASP A 1 79 ? 8.977 3.022 -13.544 1.00 93.50 79 ASP A C 1
ATOM 641 O O . ASP A 1 79 ? 8.049 2.419 -13.013 1.00 93.50 79 ASP A O 1
ATOM 645 N N . VAL A 1 80 ? 8.747 4.162 -14.201 1.00 93.25 80 VAL A N 1
ATOM 646 C CA . VAL A 1 80 ? 7.442 4.855 -14.193 1.00 93.25 80 VAL A CA 1
ATOM 647 C C . VAL A 1 80 ? 6.265 3.977 -14.654 1.00 93.25 80 VAL A C 1
ATOM 649 O O . VAL A 1 80 ? 5.121 4.217 -14.269 1.00 93.25 80 VAL A O 1
ATOM 652 N N . ILE A 1 81 ? 6.515 2.944 -15.468 1.00 92.81 81 ILE A N 1
ATOM 653 C CA . ILE A 1 81 ? 5.486 1.978 -15.871 1.00 92.81 81 ILE A CA 1
ATOM 654 C C . ILE A 1 81 ? 5.058 1.128 -14.673 1.00 92.81 81 ILE A C 1
ATOM 656 O O . ILE A 1 81 ? 3.857 0.975 -14.450 1.00 92.81 81 ILE A O 1
ATOM 660 N N . HIS A 1 82 ? 6.015 0.602 -13.906 1.00 94.69 82 HIS A N 1
ATOM 661 C CA . HIS A 1 82 ? 5.747 -0.117 -12.662 1.00 94.69 82 HIS A CA 1
ATOM 662 C C . HIS A 1 82 ? 4.988 0.768 -11.664 1.00 94.69 82 HIS A C 1
ATOM 664 O O . HIS A 1 82 ? 3.937 0.371 -11.156 1.00 94.69 82 HIS A O 1
ATOM 670 N N . GLU A 1 83 ? 5.428 2.014 -11.495 1.00 95.38 83 GLU A N 1
ATOM 671 C CA . GLU A 1 83 ? 4.799 2.951 -10.562 1.00 95.38 83 GLU A CA 1
ATOM 672 C C . GLU A 1 83 ? 3.353 3.275 -10.942 1.00 95.38 83 GLU A C 1
ATOM 674 O O . GLU A 1 83 ? 2.445 3.260 -10.107 1.00 95.38 83 GLU A O 1
ATOM 679 N N . VAL A 1 84 ? 3.107 3.583 -12.217 1.00 94.81 84 VAL A N 1
ATOM 680 C CA . VAL A 1 84 ? 1.785 4.022 -12.661 1.00 94.81 84 VAL A CA 1
ATOM 681 C C . VAL A 1 84 ? 0.841 2.838 -12.830 1.00 94.81 84 VAL A C 1
ATOM 683 O O . VAL A 1 84 ? -0.260 2.861 -12.279 1.00 94.81 84 VAL A O 1
ATOM 686 N N . LEU A 1 85 ? 1.245 1.811 -13.583 1.00 94.19 85 LEU A N 1
ATOM 687 C CA . LEU A 1 85 ? 0.372 0.680 -13.899 1.00 94.19 85 LEU A CA 1
ATOM 688 C C . LEU A 1 85 ? 0.282 -0.337 -12.769 1.00 94.19 85 LEU A C 1
ATOM 690 O O . LEU A 1 85 ? -0.740 -1.006 -12.696 1.00 94.19 85 LEU A O 1
ATOM 694 N N . GLY A 1 86 ? 1.300 -0.469 -11.921 1.00 95.12 86 GLY A N 1
ATOM 695 C CA . GLY A 1 86 ? 1.264 -1.329 -10.741 1.00 95.12 86 GLY A CA 1
ATOM 696 C C . GLY A 1 86 ? 0.625 -0.607 -9.558 1.00 95.12 86 GLY A C 1
ATOM 697 O O . GLY A 1 86 ? -0.502 -0.917 -9.168 1.00 95.12 86 GLY A O 1
ATOM 698 N N . HIS A 1 87 ? 1.316 0.396 -9.014 1.00 97.19 87 HIS A N 1
ATOM 699 C CA . HIS A 1 87 ? 0.927 1.031 -7.754 1.00 97.19 87 HIS A CA 1
ATOM 700 C C . HIS A 1 87 ? -0.202 2.056 -7.879 1.00 97.19 87 HIS A C 1
ATOM 702 O O . HIS A 1 87 ? -1.205 1.957 -7.171 1.00 97.19 87 HIS A O 1
ATOM 708 N N . CYS A 1 88 ? -0.079 3.055 -8.759 1.00 96.88 88 CYS A N 1
ATOM 709 C CA . CYS A 1 88 ? -1.006 4.194 -8.776 1.00 96.88 88 CYS A CA 1
ATOM 710 C C . CYS A 1 88 ? -2.453 3.764 -9.059 1.00 96.88 88 CYS A C 1
ATOM 712 O O . CYS A 1 88 ? -3.385 4.280 -8.441 1.00 96.88 88 CYS A O 1
ATOM 714 N N . VAL A 1 89 ? -2.666 2.791 -9.949 1.00 96.56 89 VAL A N 1
ATOM 715 C CA . VAL A 1 89 ? -4.007 2.232 -10.200 1.00 96.56 89 VAL A CA 1
ATOM 716 C C . VAL A 1 89 ? -4.596 1.593 -8.935 1.00 96.56 89 VAL A C 1
ATOM 718 O O . VAL A 1 89 ? -5.792 1.746 -8.664 1.00 96.56 89 VAL A O 1
ATOM 721 N N . MET A 1 90 ? -3.771 0.905 -8.143 1.00 95.81 90 MET A N 1
ATOM 722 C CA . MET A 1 90 ? -4.198 0.263 -6.899 1.00 95.81 90 MET A CA 1
ATOM 723 C C . MET A 1 90 ? -4.404 1.273 -5.764 1.00 95.81 90 MET A C 1
ATOM 725 O O . MET A 1 90 ? -5.388 1.159 -5.043 1.00 95.81 90 MET A O 1
ATOM 729 N N . PHE A 1 91 ? -3.592 2.330 -5.652 1.00 97.44 91 PHE A N 1
ATOM 730 C CA . PHE A 1 91 ? -3.796 3.400 -4.658 1.00 97.44 91 PHE A CA 1
ATOM 731 C C . PHE A 1 91 ? -5.046 4.255 -4.892 1.00 97.44 91 PHE A C 1
ATOM 733 O O . PHE A 1 91 ? -5.439 5.028 -4.016 1.00 97.44 91 PHE A O 1
ATOM 740 N N . ALA A 1 92 ? -5.698 4.128 -6.050 1.00 96.81 92 ALA A N 1
ATOM 741 C CA . ALA A 1 92 ? -7.029 4.688 -6.263 1.00 96.81 92 ALA A CA 1
ATOM 742 C C . ALA A 1 92 ? -8.135 3.909 -5.521 1.00 96.81 92 ALA A C 1
ATOM 744 O O . ALA A 1 92 ? -9.258 4.410 -5.417 1.00 96.81 92 ALA A O 1
ATOM 745 N N . ASP A 1 93 ? -7.836 2.708 -5.016 1.00 96.38 93 ASP A N 1
ATOM 746 C CA . ASP A 1 93 ? -8.715 1.939 -4.144 1.00 96.38 93 ASP A CA 1
ATOM 747 C C . ASP A 1 93 ? -8.528 2.346 -2.665 1.00 96.38 93 ASP A C 1
ATOM 749 O O . ASP A 1 93 ? -7.400 2.317 -2.160 1.00 96.38 93 ASP A O 1
ATOM 753 N N . PRO A 1 94 ? -9.602 2.732 -1.947 1.00 96.19 94 PRO A N 1
ATOM 754 C CA . PRO A 1 94 ? -9.503 3.156 -0.552 1.00 96.19 94 PRO A CA 1
ATOM 755 C C . PRO A 1 94 ? -8.938 2.096 0.397 1.00 96.19 94 PRO A C 1
ATOM 757 O O . PRO A 1 94 ? -8.233 2.467 1.331 1.00 96.19 94 PRO A O 1
ATOM 760 N N . VAL A 1 95 ? -9.217 0.809 0.164 1.00 95.31 95 VAL A N 1
ATOM 761 C CA . VAL A 1 95 ? -8.800 -0.278 1.062 1.00 95.31 95 VAL A CA 1
ATOM 762 C C . VAL A 1 95 ? -7.297 -0.516 0.927 1.00 95.31 95 VAL A C 1
ATOM 764 O O . VAL A 1 95 ? -6.592 -0.619 1.927 1.00 95.31 95 VAL A O 1
ATOM 767 N N . ILE A 1 96 ? -6.771 -0.503 -0.302 1.00 96.25 96 ILE A N 1
ATOM 768 C CA . ILE A 1 96 ? -5.322 -0.596 -0.549 1.00 96.25 96 ILE A CA 1
ATOM 769 C C . ILE A 1 96 ? -4.587 0.642 -0.038 1.00 96.25 96 ILE A C 1
ATOM 771 O O . ILE A 1 96 ? -3.507 0.525 0.546 1.00 96.25 96 ILE A O 1
ATOM 775 N N . ALA A 1 97 ? -5.162 1.830 -0.240 1.00 97.50 97 ALA A N 1
ATOM 776 C CA . ALA A 1 97 ? -4.602 3.068 0.286 1.00 97.50 97 ALA A CA 1
ATOM 777 C C . ALA A 1 97 ? -4.519 3.037 1.821 1.00 97.50 97 ALA A C 1
ATOM 779 O O . ALA A 1 97 ? -3.486 3.391 2.388 1.00 97.50 97 ALA A O 1
ATOM 780 N N . GLU A 1 98 ? -5.575 2.584 2.500 1.00 97.56 98 GLU A N 1
ATOM 781 C CA . GLU A 1 98 ? -5.569 2.428 3.955 1.00 97.56 98 GLU A CA 1
ATOM 782 C C . GLU A 1 98 ? -4.550 1.375 4.400 1.00 97.56 98 GLU A C 1
ATOM 784 O O . GLU A 1 98 ? -3.761 1.651 5.296 1.00 97.56 98 GLU A O 1
ATOM 789 N N . PHE A 1 99 ? -4.501 0.211 3.745 1.00 98.06 99 PHE A N 1
ATOM 790 C CA . PHE A 1 99 ? -3.552 -0.860 4.075 1.00 98.06 99 PHE A CA 1
ATOM 791 C C . PHE A 1 99 ? -2.098 -0.405 3.945 1.00 98.06 99 PHE A C 1
ATOM 793 O O . PHE A 1 99 ? -1.283 -0.620 4.840 1.00 98.06 99 PHE A O 1
ATOM 800 N N . SER A 1 100 ? -1.787 0.309 2.867 1.00 98.31 100 SER A N 1
ATOM 801 C CA . SER A 1 100 ? -0.450 0.862 2.638 1.00 98.31 100 SER A CA 1
ATOM 802 C C . SER A 1 100 ? -0.097 1.932 3.672 1.00 98.31 100 SER A C 1
ATOM 804 O O . SER A 1 100 ? 1.032 1.976 4.160 1.00 98.31 100 SER A O 1
ATOM 806 N N . GLN A 1 101 ? -1.067 2.774 4.045 1.00 98.50 101 GLN A N 1
ATOM 807 C CA . GLN A 1 101 ? -0.881 3.759 5.106 1.00 98.50 101 GLN A CA 1
ATOM 808 C C . GLN A 1 101 ? -0.685 3.103 6.477 1.00 98.50 101 GLN A C 1
ATOM 810 O O . GLN A 1 101 ? 0.136 3.587 7.249 1.00 98.50 101 GLN A O 1
ATOM 815 N N . GLU A 1 102 ? -1.405 2.023 6.783 1.00 98.12 102 GLU A N 1
ATOM 816 C CA . GLU A 1 102 ? -1.282 1.289 8.045 1.00 98.12 102 GLU A CA 1
ATOM 817 C C . GLU A 1 102 ? 0.146 0.759 8.219 1.00 98.12 102 GLU A C 1
ATOM 819 O O . GLU A 1 102 ? 0.774 1.041 9.237 1.00 98.12 102 GLU A O 1
ATOM 824 N N . ILE A 1 103 ? 0.717 0.105 7.197 1.00 98.25 103 ILE A N 1
ATOM 825 C CA . ILE A 1 103 ? 2.128 -0.327 7.219 1.00 98.25 103 ILE A CA 1
ATOM 826 C C . ILE A 1 103 ? 3.055 0.868 7.496 1.00 98.25 103 ILE A C 1
ATOM 828 O O . ILE A 1 103 ? 3.961 0.772 8.328 1.00 98.25 103 ILE A O 1
ATOM 832 N N . GLY A 1 104 ? 2.812 2.011 6.849 1.00 98.25 104 GLY A N 1
ATOM 833 C CA . GLY A 1 104 ? 3.594 3.223 7.081 1.00 98.25 104 GLY A CA 1
ATOM 834 C C . GLY A 1 104 ? 3.458 3.782 8.501 1.00 98.25 104 GLY A C 1
ATOM 835 O O . GLY A 1 104 ? 4.451 4.128 9.131 1.00 98.25 104 GLY A O 1
ATOM 836 N N . LEU A 1 105 ? 2.249 3.838 9.064 1.00 97.88 105 LEU A N 1
ATOM 837 C CA . LEU A 1 105 ? 2.026 4.289 10.445 1.00 97.88 105 LEU A CA 1
ATOM 838 C C . LEU A 1 105 ? 2.699 3.365 11.462 1.00 97.88 105 LEU A C 1
ATOM 840 O O . LEU A 1 105 ? 3.224 3.829 12.481 1.00 97.88 105 LEU A O 1
ATOM 844 N N . LEU A 1 106 ? 2.723 2.065 11.168 1.00 97.06 106 LEU A N 1
ATOM 845 C CA . LEU A 1 106 ? 3.428 1.078 11.968 1.00 97.06 106 LEU A CA 1
ATOM 846 C C . LEU A 1 106 ? 4.949 1.250 11.907 1.00 97.06 106 LEU A C 1
ATOM 848 O O . LEU A 1 106 ? 5.606 0.871 12.873 1.00 97.06 106 LEU A O 1
ATOM 852 N N . SER A 1 107 ? 5.502 1.838 10.845 1.00 97.25 107 SER A N 1
ATOM 853 C CA . SER A 1 107 ? 6.947 2.044 10.691 1.00 97.25 107 SER A CA 1
ATOM 854 C C . SER A 1 107 ? 7.482 3.242 11.491 1.00 97.25 107 SER A C 1
ATOM 856 O O . SER A 1 107 ? 8.678 3.316 11.788 1.00 97.25 107 SER A O 1
ATOM 858 N N . ILE A 1 108 ? 6.620 4.191 11.872 1.00 96.19 108 ILE A N 1
ATOM 859 C CA . ILE A 1 108 ? 7.026 5.396 12.606 1.00 96.19 108 ILE A CA 1
ATOM 860 C C . ILE A 1 108 ? 7.428 5.039 14.041 1.00 96.19 108 ILE A C 1
ATOM 862 O O . ILE A 1 108 ? 6.603 4.601 14.841 1.00 96.19 108 ILE A O 1
ATOM 866 N N . GLY A 1 109 ? 8.704 5.255 14.369 1.00 92.69 109 GLY A N 1
ATOM 867 C CA . GLY A 1 109 ? 9.278 4.914 15.676 1.00 92.69 109 GLY A CA 1
ATOM 868 C C . GLY A 1 109 ? 9.626 3.432 15.855 1.00 92.69 109 GLY A C 1
ATOM 869 O O . GLY A 1 109 ? 10.057 3.048 16.936 1.00 92.69 109 GLY A O 1
ATOM 870 N N . ALA A 1 110 ? 9.471 2.607 14.815 1.00 95.06 110 ALA A N 1
ATOM 871 C CA . ALA A 1 110 ? 9.802 1.185 14.860 1.00 95.06 110 ALA A CA 1
ATOM 872 C C . ALA A 1 110 ? 11.322 0.934 14.859 1.00 95.06 110 ALA A C 1
ATOM 874 O O . ALA A 1 110 ? 12.088 1.702 14.260 1.00 95.06 110 ALA A O 1
ATOM 875 N N . THR A 1 111 ? 11.761 -0.164 15.479 1.00 96.06 111 THR A N 1
ATOM 876 C CA . THR A 1 111 ? 13.161 -0.632 15.433 1.00 96.06 111 THR A CA 1
ATOM 877 C C . THR A 1 111 ? 13.551 -1.079 14.021 1.00 96.06 111 THR A C 1
ATOM 879 O O . THR A 1 111 ? 12.684 -1.316 13.185 1.00 96.06 111 THR A O 1
ATOM 882 N N . ASP A 1 112 ? 14.846 -1.204 13.719 1.00 96.94 112 ASP A N 1
ATOM 883 C CA . ASP A 1 112 ? 15.283 -1.659 12.387 1.00 96.94 112 ASP A CA 1
ATOM 884 C C . ASP A 1 112 ? 14.777 -3.074 12.056 1.00 96.94 112 ASP A C 1
ATOM 886 O O . ASP A 1 112 ? 14.318 -3.312 10.942 1.00 96.94 112 ASP A O 1
ATOM 890 N N . GLU A 1 113 ? 14.739 -3.978 13.041 1.00 96.50 113 GLU A N 1
ATOM 891 C CA . GLU A 1 113 ? 14.160 -5.323 12.887 1.00 96.50 113 GLU A CA 1
ATOM 892 C C . GLU A 1 113 ? 12.663 -5.265 12.533 1.00 96.50 113 GLU A C 1
ATOM 894 O O . GLU A 1 113 ? 12.171 -6.008 11.684 1.00 96.50 113 GLU A O 1
ATOM 899 N N . GLN A 1 114 ? 11.917 -4.356 13.163 1.00 96.56 114 GLN A N 1
ATOM 900 C CA . GLN A 1 114 ? 10.508 -4.138 12.845 1.00 96.56 114 GLN A CA 1
ATOM 901 C C . GLN A 1 114 ? 10.321 -3.509 11.456 1.00 96.56 114 GLN A C 1
ATOM 903 O O . GLN A 1 114 ? 9.370 -3.862 10.760 1.00 96.56 114 GLN A O 1
ATOM 908 N N . ILE A 1 115 ? 11.217 -2.610 11.030 1.00 98.19 115 ILE A N 1
ATOM 909 C CA . ILE A 1 115 ? 11.212 -2.055 9.669 1.00 98.19 115 ILE A CA 1
ATOM 910 C C . ILE A 1 115 ? 11.448 -3.152 8.632 1.00 98.19 115 ILE A C 1
ATOM 912 O O . ILE A 1 115 ? 10.719 -3.197 7.647 1.00 98.19 115 ILE A O 1
ATOM 916 N N . GLU A 1 116 ? 12.407 -4.051 8.853 1.00 98.00 116 GLU A N 1
ATOM 917 C CA . GLU A 1 116 ? 12.681 -5.176 7.949 1.00 98.00 116 GLU A CA 1
ATOM 918 C C . GLU A 1 116 ? 11.466 -6.109 7.827 1.00 98.00 116 GLU A C 1
ATOM 920 O O . GLU A 1 116 ? 11.053 -6.475 6.724 1.00 98.00 116 GLU A O 1
ATOM 925 N N . ARG A 1 117 ? 10.807 -6.405 8.953 1.00 98.06 117 ARG A N 1
ATOM 926 C CA . ARG A 1 117 ? 9.544 -7.157 8.985 1.00 98.06 117 ARG A CA 1
ATOM 927 C C . ARG A 1 117 ? 8.430 -6.456 8.205 1.00 98.06 117 ARG A C 1
ATOM 929 O O . ARG A 1 117 ? 7.750 -7.099 7.412 1.00 98.06 117 ARG A O 1
ATOM 936 N N . LEU A 1 118 ? 8.247 -5.145 8.382 1.00 98.38 118 LEU A N 1
ATOM 937 C CA . LEU A 1 118 ? 7.239 -4.370 7.640 1.00 98.38 118 LEU A CA 1
ATOM 938 C C . LEU A 1 118 ? 7.555 -4.279 6.149 1.00 98.38 118 LEU A C 1
ATOM 940 O O . LEU A 1 118 ? 6.636 -4.364 5.339 1.00 98.38 118 LEU A O 1
ATOM 944 N N . ALA A 1 119 ? 8.827 -4.137 5.782 1.00 98.25 119 ALA A N 1
ATOM 945 C CA . ALA A 1 119 ? 9.263 -4.145 4.391 1.00 98.25 119 ALA A CA 1
ATOM 946 C C . ALA A 1 119 ? 8.982 -5.504 3.737 1.00 98.25 119 ALA A C 1
ATOM 948 O O . ALA A 1 119 ? 8.470 -5.556 2.624 1.00 98.25 119 ALA A O 1
ATOM 949 N N . THR A 1 120 ? 9.205 -6.597 4.467 1.00 98.31 120 THR A N 1
ATOM 950 C CA . THR A 1 120 ? 8.880 -7.958 4.019 1.00 98.31 120 THR A CA 1
ATOM 951 C C . THR A 1 120 ? 7.371 -8.156 3.860 1.00 98.31 120 THR A C 1
ATOM 953 O O . THR A 1 120 ? 6.908 -8.715 2.867 1.00 98.31 120 THR A O 1
ATOM 956 N N . LEU A 1 121 ? 6.567 -7.646 4.800 1.00 98.50 121 LEU A N 1
ATOM 957 C CA . LEU A 1 121 ? 5.109 -7.648 4.661 1.00 98.50 121 LEU A CA 1
ATOM 958 C C . LEU A 1 121 ? 4.664 -6.830 3.449 1.00 98.50 121 LEU A C 1
ATOM 960 O O . LEU A 1 121 ? 3.800 -7.291 2.708 1.00 98.50 121 LEU A O 1
ATOM 964 N N . TYR A 1 122 ? 5.261 -5.659 3.219 1.00 98.38 122 TYR A N 1
ATOM 965 C CA . TYR A 1 122 ? 4.999 -4.831 2.042 1.00 98.38 122 TYR A CA 1
ATOM 966 C C . TYR A 1 122 ? 5.339 -5.579 0.745 1.00 98.38 122 TYR A C 1
ATOM 968 O O . TYR A 1 122 ? 4.508 -5.631 -0.161 1.00 98.38 122 TYR A O 1
ATOM 976 N N . TRP A 1 123 ? 6.497 -6.242 0.695 1.00 97.94 123 TRP A N 1
ATOM 977 C CA . TRP A 1 123 ? 6.930 -7.067 -0.433 1.00 97.94 123 TRP A CA 1
ATOM 978 C C . TRP A 1 123 ? 5.909 -8.160 -0.767 1.00 97.94 123 TRP A C 1
ATOM 980 O O . TRP A 1 123 ? 5.384 -8.235 -1.873 1.00 97.94 123 TRP A O 1
ATOM 990 N N . PHE A 1 124 ? 5.523 -8.975 0.210 1.00 98.12 124 PHE A N 1
ATOM 991 C CA . PHE A 1 124 ? 4.590 -10.080 -0.028 1.00 98.12 124 PHE A CA 1
ATOM 992 C C . PHE A 1 124 ? 3.111 -9.668 -0.104 1.00 98.12 124 PHE A C 1
ATOM 994 O O . PHE A 1 124 ? 2.242 -10.532 -0.234 1.00 98.12 124 PHE A O 1
ATOM 1001 N N . THR A 1 125 ? 2.807 -8.369 -0.039 1.00 97.50 125 THR A N 1
ATOM 1002 C CA . THR A 1 125 ? 1.447 -7.841 -0.207 1.00 97.50 125 THR A CA 1
ATOM 1003 C C . THR A 1 125 ? 1.378 -6.815 -1.333 1.00 97.50 125 THR A C 1
ATOM 1005 O O . THR A 1 125 ? 0.910 -7.130 -2.420 1.00 97.50 125 THR A O 1
ATOM 1008 N N . ILE A 1 126 ? 1.840 -5.589 -1.116 1.00 97.69 126 ILE A N 1
ATOM 1009 C CA . ILE A 1 126 ? 1.708 -4.500 -2.087 1.00 97.69 126 ILE A CA 1
ATOM 1010 C C . ILE A 1 126 ? 2.566 -4.721 -3.343 1.00 97.69 126 ILE A C 1
ATOM 1012 O O . ILE A 1 126 ? 2.136 -4.303 -4.415 1.00 97.69 126 ILE A O 1
ATOM 1016 N N . GLU A 1 127 ? 3.700 -5.426 -3.262 1.00 96.69 127 GLU A N 1
ATOM 1017 C CA . GLU A 1 127 ? 4.523 -5.747 -4.445 1.00 96.69 127 GLU A CA 1
ATOM 1018 C C . GLU A 1 127 ? 4.100 -7.057 -5.127 1.00 96.69 127 GLU A C 1
ATOM 1020 O O . GLU A 1 127 ? 3.780 -7.069 -6.317 1.00 96.69 127 GLU A O 1
ATOM 1025 N N . PHE A 1 128 ? 4.036 -8.158 -4.371 1.00 96.88 128 PHE A N 1
ATOM 1026 C CA . PHE A 1 128 ? 3.845 -9.519 -4.898 1.00 96.88 128 PHE A CA 1
ATOM 1027 C C . PHE A 1 128 ? 2.605 -10.241 -4.352 1.00 96.88 128 PHE A C 1
ATOM 1029 O O . PHE A 1 128 ? 2.488 -11.463 -4.445 1.00 96.88 128 PHE A O 1
ATOM 1036 N N . GLY A 1 129 ? 1.656 -9.509 -3.773 1.00 96.44 129 GLY A N 1
ATOM 1037 C CA . GLY A 1 129 ? 0.465 -10.092 -3.168 1.00 96.44 129 GLY A CA 1
ATOM 1038 C C . GLY A 1 129 ? -0.532 -10.659 -4.176 1.00 96.44 129 GLY A C 1
ATOM 1039 O O . GLY A 1 129 ? -0.852 -10.056 -5.213 1.00 96.44 129 GLY A O 1
ATOM 1040 N N . LEU A 1 130 ? -1.084 -11.814 -3.811 1.00 96.94 130 LEU A N 1
ATOM 1041 C CA . LEU A 1 130 ? -2.221 -12.441 -4.471 1.00 96.94 130 LEU A CA 1
ATOM 1042 C C . LEU A 1 130 ? -3.448 -12.381 -3.562 1.00 96.94 130 LEU A C 1
ATOM 1044 O O . LEU A 1 130 ? -3.330 -12.417 -2.340 1.00 96.94 130 LEU A O 1
ATOM 1048 N N . CYS A 1 131 ? -4.638 -12.344 -4.144 1.00 94.62 131 CYS A N 1
ATOM 1049 C CA . CYS A 1 131 ? -5.889 -12.546 -3.433 1.00 94.62 131 CYS A CA 1
ATOM 1050 C C . CYS A 1 131 ? -6.683 -13.720 -4.008 1.00 94.62 131 CYS A C 1
ATOM 1052 O O . CYS A 1 131 ? -6.564 -14.062 -5.189 1.00 94.62 131 CYS A O 1
ATOM 1054 N N . GLU A 1 132 ? -7.478 -14.344 -3.148 1.00 90.69 132 GLU A N 1
ATOM 1055 C CA . GLU A 1 132 ? -8.428 -15.387 -3.518 1.00 90.69 132 GLU A CA 1
ATOM 1056 C C . GLU A 1 132 ? -9.775 -14.741 -3.890 1.00 90.69 132 GLU A C 1
ATOM 1058 O O . GLU A 1 132 ? -10.356 -13.998 -3.100 1.00 90.69 132 GLU A O 1
ATOM 1063 N N . GLU A 1 133 ? -10.264 -14.981 -5.108 1.00 84.06 133 GLU A N 1
ATOM 1064 C CA . GLU A 1 133 ? -11.644 -14.666 -5.505 1.00 84.06 133 GLU A CA 1
ATOM 1065 C C . GLU A 1 133 ? -12.551 -15.901 -5.311 1.00 84.06 133 GLU A C 1
ATOM 1067 O O . GLU A 1 133 ? -12.121 -16.960 -4.846 1.00 84.06 133 GLU A O 1
ATOM 1072 N N . GLU A 1 134 ? -13.833 -15.769 -5.664 1.00 79.88 134 GLU A N 1
ATOM 1073 C CA . GLU A 1 134 ? -14.794 -16.875 -5.640 1.00 79.88 134 GLU A CA 1
ATOM 1074 C C . GLU A 1 134 ? -14.242 -18.128 -6.347 1.00 79.88 134 GLU A C 1
ATOM 1076 O O . GLU A 1 134 ? -13.503 -18.043 -7.333 1.00 79.88 134 GLU A O 1
ATOM 1081 N N . GLU A 1 135 ? -14.607 -19.300 -5.820 1.00 78.81 135 GLU A N 1
ATOM 1082 C CA . GLU A 1 135 ? -14.201 -20.614 -6.345 1.00 78.81 135 GLU A CA 1
ATOM 1083 C C . GLU A 1 135 ? -12.683 -20.896 -6.282 1.00 78.81 135 GLU A C 1
ATOM 1085 O O . GLU A 1 135 ? -12.178 -21.750 -7.008 1.00 78.81 135 GLU A O 1
ATOM 1090 N N . GLY A 1 136 ? -11.944 -20.207 -5.401 1.00 81.94 136 GLY A N 1
ATOM 1091 C CA . GLY A 1 136 ? -10.518 -20.467 -5.159 1.00 81.94 136 GLY A CA 1
ATOM 1092 C C . GLY A 1 136 ? -9.595 -19.919 -6.250 1.00 81.94 136 GLY A C 1
ATOM 1093 O O . GLY A 1 136 ? -8.436 -20.321 -6.366 1.00 81.94 136 GLY A O 1
ATOM 1094 N N . LYS A 1 137 ? -10.099 -19.011 -7.094 1.00 90.38 137 LYS A N 1
ATOM 1095 C CA . LYS A 1 137 ? -9.333 -18.454 -8.208 1.00 90.38 137 LYS A CA 1
ATOM 1096 C C . LYS A 1 137 ? -8.377 -17.367 -7.726 1.00 90.38 137 LYS A C 1
ATOM 1098 O O . LYS A 1 137 ? -8.807 -16.344 -7.200 1.00 90.38 137 LYS A O 1
ATOM 1103 N N . LEU A 1 138 ? -7.086 -17.542 -8.000 1.00 93.88 138 LEU A N 1
ATOM 1104 C CA . LEU A 1 138 ? -6.062 -16.558 -7.650 1.00 93.88 138 LEU A CA 1
ATOM 1105 C C . LEU A 1 138 ? -6.096 -15.335 -8.576 1.00 93.88 138 LEU A C 1
ATOM 1107 O O . LEU A 1 138 ? -6.233 -15.449 -9.802 1.00 93.88 138 LEU A O 1
ATOM 1111 N N . LYS A 1 139 ? -5.924 -14.153 -7.985 1.00 93.62 139 LYS A N 1
ATOM 1112 C CA . LYS A 1 139 ? -5.734 -12.874 -8.676 1.00 93.62 139 LYS A CA 1
ATOM 1113 C C . LYS A 1 139 ? -4.555 -12.120 -8.094 1.00 93.62 139 LYS A C 1
ATOM 1115 O O . LYS A 1 139 ? -4.379 -12.088 -6.887 1.00 93.62 139 LYS A O 1
ATOM 1120 N N . ALA A 1 140 ? -3.794 -11.450 -8.949 1.00 94.88 140 ALA A N 1
ATOM 1121 C CA . ALA A 1 140 ? -2.770 -10.525 -8.493 1.00 94.88 140 ALA A CA 1
ATOM 1122 C C . ALA A 1 140 ? -3.372 -9.168 -8.128 1.00 94.88 140 ALA A C 1
ATOM 1124 O O . ALA A 1 140 ? -4.209 -8.631 -8.862 1.00 94.88 140 ALA A O 1
ATOM 1125 N N . PHE A 1 141 ? -2.894 -8.619 -7.017 1.00 95.00 141 PHE A N 1
ATOM 1126 C CA . PHE A 1 141 ? -3.070 -7.213 -6.666 1.00 95.00 141 PHE A CA 1
ATOM 1127 C C . PHE A 1 141 ? -1.729 -6.506 -6.421 1.00 95.00 141 PHE A C 1
ATOM 1129 O O . PHE A 1 141 ? -1.701 -5.278 -6.395 1.00 95.00 141 PHE A O 1
ATOM 1136 N N . GLY A 1 142 ? -0.640 -7.268 -6.267 1.00 96.12 142 GLY A N 1
ATOM 1137 C CA . GLY A 1 142 ? 0.711 -6.745 -6.134 1.00 96.12 142 GLY A CA 1
ATOM 1138 C C . GLY A 1 142 ? 1.185 -5.988 -7.380 1.00 96.12 142 GLY A C 1
ATOM 1139 O O . GLY A 1 142 ? 0.981 -6.436 -8.514 1.00 96.12 142 GLY A O 1
ATOM 1140 N N . ALA A 1 143 ? 1.811 -4.833 -7.173 1.00 95.31 143 ALA A N 1
ATOM 1141 C CA . ALA A 1 143 ? 2.256 -3.928 -8.224 1.00 95.31 143 ALA A CA 1
ATOM 1142 C C . ALA A 1 143 ? 3.332 -4.537 -9.133 1.00 95.31 143 ALA A C 1
ATOM 1144 O O . ALA A 1 143 ? 3.246 -4.394 -10.360 1.00 95.31 143 ALA A O 1
ATOM 1145 N N . ALA A 1 144 ? 4.297 -5.265 -8.566 1.00 93.44 144 ALA A N 1
ATOM 1146 C CA . ALA A 1 144 ? 5.325 -5.969 -9.325 1.00 93.44 144 ALA A CA 1
ATOM 1147 C C . ALA A 1 144 ? 4.710 -7.040 -10.235 1.00 93.44 144 ALA A C 1
ATOM 1149 O O . ALA A 1 144 ? 5.039 -7.107 -11.417 1.00 93.44 144 ALA A O 1
ATOM 1150 N N . LEU A 1 145 ? 3.714 -7.787 -9.743 1.00 93.94 145 LEU A N 1
ATOM 1151 C CA . LEU A 1 145 ? 2.985 -8.761 -10.563 1.00 93.94 145 LEU A CA 1
ATOM 1152 C C . LEU A 1 145 ? 2.214 -8.086 -11.695 1.00 93.94 145 LEU A C 1
ATOM 1154 O O . LEU A 1 145 ? 2.299 -8.491 -12.847 1.00 93.94 145 LEU A O 1
ATOM 1158 N N . ILE A 1 146 ? 1.460 -7.033 -11.391 1.00 92.94 146 ILE A N 1
ATOM 1159 C CA . ILE A 1 146 ? 0.628 -6.340 -12.383 1.00 92.94 146 ILE A CA 1
ATOM 1160 C C . ILE A 1 146 ? 1.477 -5.720 -13.505 1.00 92.94 146 ILE A C 1
ATOM 1162 O O . ILE A 1 146 ? 1.049 -5.684 -14.660 1.00 92.94 146 ILE A O 1
ATOM 1166 N N . SER A 1 147 ? 2.674 -5.238 -13.176 1.00 91.25 147 SER A N 1
ATOM 1167 C CA . SER A 1 147 ? 3.573 -4.551 -14.109 1.00 91.25 147 SER A CA 1
ATOM 1168 C C . SER A 1 147 ? 4.570 -5.471 -14.833 1.00 91.25 147 SER A C 1
ATOM 1170 O O . SER A 1 147 ? 5.275 -5.008 -15.740 1.00 91.25 147 SER A O 1
ATOM 1172 N N . ALA A 1 148 ? 4.599 -6.767 -14.499 1.00 90.44 148 ALA A N 1
ATOM 1173 C CA . ALA A 1 148 ? 5.481 -7.767 -15.096 1.00 90.44 148 ALA A CA 1
ATOM 1174 C C . ALA A 1 148 ? 4.685 -8.937 -15.698 1.00 90.44 148 ALA A C 1
ATOM 1176 O O . ALA A 1 148 ? 4.244 -9.853 -15.008 1.00 90.44 148 ALA A O 1
ATOM 1177 N N . PHE A 1 149 ? 4.545 -8.946 -17.028 1.00 88.25 149 PHE A N 1
ATOM 1178 C CA . PHE A 1 149 ? 3.718 -9.929 -17.741 1.00 88.25 149 PHE A CA 1
ATOM 1179 C C . PHE A 1 149 ? 4.080 -11.393 -17.433 1.00 88.25 149 PHE A C 1
ATOM 1181 O O . PHE A 1 149 ? 3.194 -12.198 -17.154 1.00 88.25 149 PHE A O 1
ATOM 1188 N N . GLY A 1 150 ? 5.369 -11.744 -17.495 1.00 90.69 150 GLY A N 1
ATOM 1189 C CA . GLY A 1 150 ? 5.813 -13.124 -17.277 1.00 90.69 150 GLY A CA 1
ATOM 1190 C C . GLY A 1 150 ? 5.631 -13.577 -15.830 1.00 90.69 150 GLY A C 1
ATOM 1191 O O . GLY A 1 150 ? 5.151 -14.682 -15.584 1.00 90.69 150 GLY A O 1
ATOM 1192 N N . GLU A 1 151 ? 5.924 -12.695 -14.875 1.00 92.62 151 GLU A N 1
ATOM 1193 C CA . GLU A 1 151 ? 5.780 -13.022 -13.461 1.00 92.62 151 GLU A CA 1
ATOM 1194 C C . GLU A 1 151 ? 4.313 -13.110 -13.036 1.00 92.62 151 GLU A C 1
ATOM 1196 O O . GLU A 1 151 ? 3.953 -13.997 -12.270 1.00 92.62 151 GLU A O 1
ATOM 1201 N N . LEU A 1 152 ? 3.430 -12.291 -13.617 1.00 93.94 152 LEU A N 1
ATOM 1202 C CA . LEU A 1 152 ? 1.987 -12.420 -13.421 1.00 93.94 152 LEU A CA 1
ATOM 1203 C C . LEU A 1 152 ? 1.473 -13.812 -13.799 1.00 93.94 152 LEU A C 1
ATOM 1205 O O . LEU A 1 152 ? 0.665 -14.387 -13.073 1.00 93.94 152 LEU A O 1
ATOM 1209 N N . GLN A 1 153 ? 1.916 -14.342 -14.946 1.00 94.12 153 GLN A N 1
ATOM 1210 C CA . GLN A 1 153 ? 1.524 -15.675 -15.411 1.00 94.12 153 GLN A CA 1
ATOM 1211 C C . GLN A 1 153 ? 2.094 -16.773 -14.514 1.00 94.12 153 GLN A C 1
ATOM 1213 O O . GLN A 1 153 ? 1.379 -17.718 -14.184 1.00 94.12 153 GLN A O 1
ATOM 1218 N N . HIS A 1 154 ? 3.356 -16.635 -14.103 1.00 94.88 154 HIS A N 1
ATOM 1219 C CA . HIS A 1 154 ? 4.006 -17.559 -13.176 1.00 94.88 154 HIS A CA 1
ATOM 1220 C C . HIS A 1 154 ? 3.289 -17.592 -11.821 1.00 94.88 154 HIS A C 1
ATOM 1222 O O . HIS A 1 154 ? 2.910 -18.671 -11.365 1.00 94.88 154 HIS A O 1
ATOM 1228 N N . ALA A 1 155 ? 3.016 -16.426 -11.231 1.00 95.62 155 ALA A N 1
ATOM 1229 C CA . ALA A 1 155 ? 2.437 -16.276 -9.898 1.00 95.62 155 ALA A CA 1
ATOM 1230 C C . ALA A 1 155 ? 1.056 -16.923 -9.738 1.00 95.62 155 ALA A C 1
ATOM 1232 O O . ALA A 1 155 ? 0.726 -17.390 -8.652 1.00 95.62 155 ALA A O 1
ATOM 1233 N N . VAL A 1 156 ? 0.250 -16.975 -10.803 1.00 94.81 156 VAL A N 1
ATOM 1234 C CA . VAL A 1 156 ? -1.094 -17.589 -10.784 1.00 94.81 156 VAL A CA 1
ATOM 1235 C C . VAL A 1 156 ? -1.132 -19.008 -11.365 1.00 94.81 156 VAL A C 1
ATOM 1237 O O . VAL A 1 156 ? -2.216 -19.563 -11.535 1.00 94.81 156 VAL A O 1
ATOM 1240 N N . SER A 1 157 ? 0.025 -19.578 -11.713 1.00 94.94 157 SER A N 1
ATOM 1241 C CA . SER A 1 157 ? 0.155 -20.966 -12.177 1.00 94.94 157 SER A CA 1
ATOM 1242 C C . SER A 1 157 ? 0.336 -21.939 -11.010 1.00 94.94 157 SER A C 1
ATOM 1244 O O . SER A 1 157 ? 0.550 -21.510 -9.884 1.00 94.94 157 SER A O 1
ATOM 1246 N N . ASP A 1 158 ? 0.353 -23.244 -11.282 1.00 93.88 158 ASP A N 1
ATOM 1247 C CA . ASP A 1 158 ? 0.654 -24.278 -10.277 1.00 93.88 158 ASP A CA 1
ATOM 1248 C C . ASP A 1 158 ? 2.169 -24.460 -10.014 1.00 93.88 158 ASP A C 1
ATOM 1250 O O . ASP A 1 158 ? 2.577 -25.369 -9.292 1.00 93.88 158 ASP A O 1
ATOM 1254 N N . THR A 1 159 ? 3.023 -23.638 -10.639 1.00 95.56 159 THR A N 1
ATOM 1255 C CA . THR A 1 159 ? 4.491 -23.751 -10.549 1.00 95.56 159 THR A CA 1
ATOM 1256 C C . THR A 1 159 ? 5.057 -23.235 -9.217 1.00 95.56 159 THR A C 1
ATOM 1258 O O . THR A 1 159 ? 5.822 -23.971 -8.586 1.00 95.56 159 THR A O 1
ATOM 1261 N N . PRO A 1 160 ? 4.758 -21.995 -8.767 1.00 96.94 160 PRO A N 1
ATOM 1262 C CA . PRO A 1 160 ? 5.215 -21.518 -7.468 1.00 96.94 160 PRO A CA 1
ATOM 1263 C C . PRO A 1 160 ? 4.382 -22.105 -6.328 1.00 96.94 160 PRO A C 1
ATOM 1265 O O . PRO A 1 160 ? 3.288 -22.634 -6.516 1.00 96.94 160 PRO A O 1
ATOM 1268 N N . LYS A 1 161 ? 4.891 -21.966 -5.105 1.00 97.38 161 LYS A N 1
ATOM 1269 C CA . LYS A 1 161 ? 4.115 -22.271 -3.902 1.00 97.38 161 LYS A CA 1
ATOM 1270 C C . LYS A 1 161 ? 3.184 -21.109 -3.570 1.00 97.38 161 LYS A C 1
ATOM 1272 O O . LYS A 1 161 ? 3.574 -19.947 -3.671 1.00 97.38 161 LYS A O 1
ATOM 1277 N N . HIS A 1 162 ? 2.011 -21.434 -3.040 1.00 97.25 162 HIS A N 1
ATOM 1278 C CA . HIS A 1 162 ? 1.089 -20.466 -2.448 1.00 97.25 162 HIS A CA 1
ATOM 1279 C C . HIS A 1 162 ? 0.888 -20.779 -0.971 1.00 97.25 162 HIS A C 1
ATOM 1281 O O . HIS A 1 162 ? 0.622 -21.922 -0.597 1.00 97.25 162 HIS A O 1
ATOM 1287 N N . LYS A 1 163 ? 1.009 -19.761 -0.121 1.00 97.25 163 LYS A N 1
ATOM 1288 C CA . LYS A 1 163 ? 0.646 -19.830 1.301 1.00 97.25 163 LYS A CA 1
ATOM 1289 C C . LYS A 1 163 ? -0.393 -18.761 1.596 1.00 97.25 163 LYS A C 1
ATOM 1291 O O . LYS A 1 163 ? -0.369 -17.697 0.990 1.00 97.25 163 LYS A O 1
ATOM 1296 N N . PHE A 1 164 ? -1.282 -19.001 2.553 1.00 97.62 164 PHE A N 1
ATOM 1297 C CA . PHE A 1 164 ? -2.153 -17.927 3.022 1.00 97.62 164 PHE A CA 1
ATOM 1298 C C . PHE A 1 164 ? -1.343 -16.855 3.744 1.00 97.62 164 PHE A C 1
ATOM 1300 O O . PHE A 1 164 ? -0.422 -17.169 4.496 1.00 97.62 164 PHE A O 1
ATOM 1307 N N . PHE A 1 165 ? -1.711 -15.598 3.517 1.00 98.19 165 PHE A N 1
ATOM 1308 C CA . PHE A 1 165 ? -1.120 -14.461 4.201 1.00 98.19 165 PHE A CA 1
ATOM 1309 C C . PHE A 1 165 ? -1.384 -14.542 5.708 1.00 98.19 165 PHE A C 1
ATOM 1311 O O . PHE A 1 165 ? -2.539 -14.593 6.159 1.00 98.19 165 PHE A O 1
ATOM 1318 N N . ASP A 1 166 ? -0.291 -14.530 6.462 1.00 98.12 166 ASP A N 1
ATOM 1319 C CA . ASP A 1 166 ? -0.250 -14.491 7.915 1.00 98.12 166 ASP A CA 1
ATOM 1320 C C . ASP A 1 166 ? 0.979 -13.669 8.332 1.00 98.12 166 ASP A C 1
ATOM 1322 O O . ASP A 1 166 ? 2.104 -14.154 8.178 1.00 98.12 166 ASP A O 1
ATOM 1326 N N . PRO A 1 167 ? 0.802 -12.446 8.866 1.00 97.94 167 PRO A N 1
ATOM 1327 C CA . PRO A 1 167 ? 1.913 -11.550 9.157 1.00 97.94 167 PRO A CA 1
ATOM 1328 C C . PRO A 1 167 ? 3.005 -12.149 10.048 1.00 97.94 167 PRO A C 1
ATOM 1330 O O . PRO A 1 167 ? 4.173 -11.814 9.868 1.00 97.94 167 PRO A O 1
ATOM 1333 N N . TYR A 1 168 ? 2.659 -13.064 10.961 1.00 97.44 168 TYR A N 1
ATOM 1334 C CA . TYR A 1 168 ? 3.634 -13.701 11.850 1.00 97.44 168 TYR A CA 1
ATOM 1335 C C . TYR A 1 168 ? 4.639 -14.577 11.101 1.00 97.44 168 TYR A C 1
ATOM 1337 O O . TYR A 1 168 ? 5.790 -14.687 11.519 1.00 97.44 168 TYR A O 1
ATOM 1345 N N . THR A 1 169 ? 4.216 -15.194 9.997 1.00 97.56 169 THR A N 1
ATOM 1346 C CA . THR A 1 169 ? 5.077 -16.048 9.170 1.00 97.56 169 THR A CA 1
ATOM 1347 C C . THR A 1 169 ? 5.611 -15.297 7.958 1.00 97.56 169 THR A C 1
ATOM 1349 O O . THR A 1 169 ? 6.794 -15.407 7.648 1.00 97.56 169 THR A O 1
ATOM 1352 N N . THR A 1 170 ? 4.775 -14.481 7.311 1.00 98.19 170 THR A N 1
ATOM 1353 C CA . THR A 1 170 ? 5.145 -13.696 6.133 1.00 98.19 170 THR A CA 1
ATOM 1354 C C . THR A 1 170 ? 6.271 -12.713 6.439 1.00 98.19 170 THR A C 1
ATOM 1356 O O . THR A 1 170 ? 7.205 -12.626 5.654 1.00 98.19 170 THR A O 1
ATOM 1359 N N . ALA A 1 171 ? 6.253 -12.032 7.591 1.00 97.75 171 ALA A N 1
ATOM 1360 C CA . ALA A 1 171 ? 7.285 -11.056 7.963 1.00 97.75 171 ALA A CA 1
ATOM 1361 C C . ALA A 1 171 ? 8.691 -11.655 8.178 1.00 97.75 171 ALA A C 1
ATOM 1363 O O . ALA A 1 171 ? 9.649 -10.905 8.353 1.00 97.75 171 ALA A O 1
ATOM 1364 N N . LEU A 1 172 ? 8.806 -12.985 8.232 1.00 97.44 172 LEU A N 1
ATOM 1365 C CA . LEU A 1 172 ? 10.060 -13.716 8.434 1.00 97.44 172 LEU A CA 1
ATOM 1366 C C . LEU A 1 172 ? 10.547 -14.407 7.152 1.00 97.44 172 LEU A C 1
ATOM 1368 O O . LEU A 1 172 ? 11.625 -15.006 7.149 1.00 97.44 172 LEU A O 1
ATOM 1372 N N . GLU A 1 173 ? 9.741 -14.388 6.089 1.00 97.88 173 GLU A N 1
ATOM 1373 C CA . GLU A 1 173 ? 10.062 -15.055 4.834 1.00 97.88 173 GLU A CA 1
ATOM 1374 C C . GLU A 1 173 ? 11.133 -14.256 4.081 1.00 97.88 173 GLU A C 1
ATOM 1376 O O . GLU A 1 173 ? 11.029 -13.043 3.910 1.00 97.88 173 GLU A O 1
ATOM 1381 N N . LYS A 1 174 ? 12.182 -14.946 3.631 1.00 95.50 174 LYS A N 1
ATOM 1382 C CA . LYS A 1 174 ? 13.258 -14.328 2.852 1.00 95.50 174 LYS A CA 1
ATOM 1383 C C . LYS A 1 174 ? 12.883 -14.304 1.376 1.00 95.50 174 LYS A C 1
ATOM 1385 O O . LYS A 1 174 ? 12.219 -15.219 0.893 1.00 95.50 174 LYS A O 1
ATOM 1390 N N . TYR A 1 175 ? 13.364 -13.297 0.661 1.00 93.25 175 TYR A N 1
ATOM 1391 C CA . TYR A 1 175 ? 13.135 -13.138 -0.769 1.00 93.25 175 TYR A CA 1
ATOM 1392 C C . TYR A 1 175 ? 14.376 -12.588 -1.473 1.00 93.25 175 TYR A C 1
ATOM 1394 O O . TYR A 1 175 ? 15.284 -12.050 -0.840 1.00 93.25 175 TYR A O 1
ATOM 1402 N N . GLU A 1 176 ? 14.391 -12.749 -2.792 1.00 89.38 176 GLU A N 1
ATOM 1403 C CA . GLU A 1 176 ? 15.391 -12.209 -3.713 1.00 89.38 176 GLU A CA 1
ATOM 1404 C C . GLU A 1 176 ? 14.657 -11.498 -4.858 1.00 89.38 176 GLU A C 1
ATOM 1406 O O . GLU A 1 176 ? 13.487 -11.779 -5.111 1.00 89.38 176 GLU A O 1
ATOM 1411 N N . ASP A 1 177 ? 15.329 -10.584 -5.552 1.00 84.50 177 ASP A N 1
ATOM 1412 C CA . ASP A 1 177 ? 14.771 -9.731 -6.612 1.00 84.50 177 ASP A CA 1
ATOM 1413 C C . ASP A 1 177 ? 15.319 -10.059 -8.017 1.00 84.50 177 ASP A C 1
ATOM 1415 O O . ASP A 1 177 ? 15.071 -9.331 -8.978 1.00 84.50 177 ASP A O 1
ATOM 1419 N N . LEU A 1 178 ? 16.069 -11.160 -8.152 1.00 82.94 178 LEU A N 1
ATOM 1420 C CA . LEU A 1 178 ? 16.743 -11.536 -9.401 1.00 82.94 178 LEU A CA 1
ATOM 1421 C C . LEU A 1 178 ? 15.867 -12.352 -10.359 1.00 82.94 178 LEU A C 1
ATOM 1423 O O . LEU A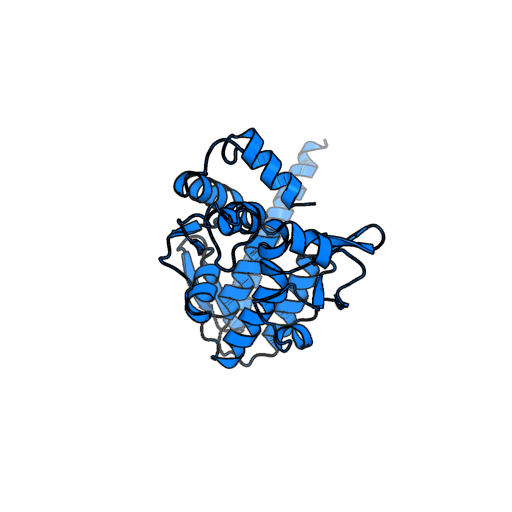 1 178 ? 15.933 -12.148 -11.572 1.00 82.94 178 LEU A O 1
ATOM 1427 N N . ASP A 1 179 ? 15.069 -13.271 -9.817 1.00 86.62 179 ASP A N 1
ATOM 1428 C CA . ASP A 1 179 ? 14.215 -14.207 -10.552 1.00 86.62 179 ASP A CA 1
ATOM 1429 C C . ASP A 1 179 ? 12.779 -14.173 -10.000 1.00 86.62 179 ASP A C 1
ATOM 1431 O O . ASP A 1 179 ? 12.498 -13.556 -8.971 1.00 86.62 179 ASP A O 1
ATOM 1435 N N . TYR A 1 180 ? 11.851 -14.850 -10.686 1.00 91.56 180 TYR A N 1
ATOM 1436 C CA . TYR A 1 180 ? 10.461 -14.952 -10.232 1.00 91.56 180 TYR A CA 1
ATOM 1437 C C . TYR A 1 180 ? 10.365 -15.576 -8.844 1.00 91.56 180 TYR A C 1
ATOM 1439 O O . TYR A 1 180 ? 11.053 -16.558 -8.541 1.00 91.56 180 TYR A O 1
ATOM 1447 N N . GLN A 1 181 ? 9.449 -15.061 -8.022 1.00 93.19 181 GLN A N 1
ATOM 1448 C CA . GLN A 1 181 ? 9.322 -15.563 -6.659 1.00 93.19 181 GLN A CA 1
ATOM 1449 C C . GLN A 1 181 ? 8.924 -17.056 -6.654 1.00 93.19 181 GLN A C 1
ATOM 1451 O O . GLN A 1 181 ? 7.993 -17.480 -7.355 1.00 93.19 181 GLN A O 1
ATOM 1456 N N . PRO A 1 182 ? 9.590 -17.893 -5.839 1.00 95.62 182 PRO A N 1
ATOM 1457 C CA . PRO A 1 182 ? 9.222 -19.300 -5.686 1.00 95.62 182 PRO A CA 1
ATOM 1458 C C . PRO A 1 182 ? 7.997 -19.488 -4.776 1.00 95.62 182 PRO A C 1
ATOM 1460 O O . PRO A 1 182 ? 7.439 -20.588 -4.703 1.00 95.62 182 PRO A O 1
ATOM 1463 N N . LEU A 1 183 ? 7.602 -18.437 -4.052 1.00 97.06 183 LEU A N 1
ATOM 1464 C CA . LEU A 1 183 ? 6.523 -18.425 -3.075 1.00 97.06 183 LEU A CA 1
ATOM 1465 C C . LEU A 1 183 ? 5.765 -17.097 -3.142 1.00 97.06 183 LEU A C 1
ATOM 1467 O O . LEU A 1 183 ? 6.369 -16.032 -3.061 1.00 97.06 183 LEU A O 1
ATOM 1471 N N . TYR A 1 184 ? 4.439 -17.186 -3.191 1.00 97.94 184 TYR A N 1
ATOM 1472 C CA . TYR A 1 184 ? 3.533 -16.047 -3.079 1.00 97.94 184 TYR A CA 1
ATOM 1473 C C . TYR A 1 184 ? 2.586 -16.224 -1.892 1.00 97.94 184 TYR A C 1
ATOM 1475 O O . TYR A 1 184 ? 2.165 -17.342 -1.567 1.00 97.94 184 TYR A O 1
ATOM 1483 N N . PHE A 1 185 ? 2.217 -15.108 -1.260 1.00 98.12 185 PHE A N 1
ATOM 1484 C CA . PHE A 1 185 ? 1.210 -15.097 -0.205 1.00 98.12 185 PHE A CA 1
ATOM 1485 C C . PHE A 1 185 ? -0.151 -14.663 -0.746 1.00 98.12 185 PHE A C 1
ATOM 1487 O O . PHE A 1 185 ?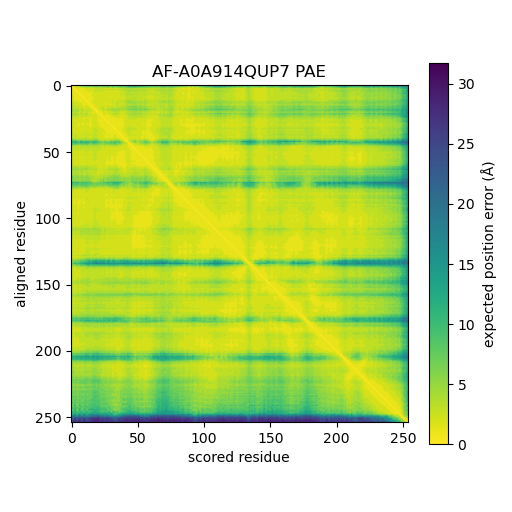 -0.269 -13.702 -1.507 1.00 98.12 185 PHE A O 1
ATOM 1494 N N . VAL A 1 186 ? -1.183 -15.398 -0.337 1.00 97.62 186 VAL A N 1
ATOM 1495 C CA . VAL A 1 186 ? -2.567 -15.227 -0.774 1.00 97.62 186 VAL A CA 1
ATOM 1496 C C . VAL A 1 186 ? -3.392 -14.651 0.373 1.00 97.62 186 VAL A C 1
ATOM 1498 O O . VAL A 1 186 ? -3.584 -15.294 1.408 1.00 97.62 186 VAL A O 1
ATOM 1501 N N . ALA A 1 187 ? -3.893 -13.435 0.202 1.00 96.12 187 ALA A N 1
ATOM 1502 C CA . ALA A 1 187 ? -4.873 -12.830 1.090 1.00 96.12 187 ALA A CA 1
ATOM 1503 C C . ALA A 1 187 ? -6.286 -13.324 0.739 1.00 96.12 187 ALA A C 1
ATOM 1505 O O . ALA A 1 187 ? -6.655 -13.385 -0.432 1.00 96.12 187 ALA A O 1
ATOM 1506 N N . LYS A 1 188 ? -7.115 -13.622 1.746 1.00 94.06 188 LYS A N 1
ATOM 1507 C CA . LYS A 1 188 ? -8.542 -13.919 1.508 1.00 94.06 188 LYS A CA 1
ATOM 1508 C C . LYS A 1 188 ? -9.290 -12.689 0.999 1.00 94.06 188 LYS A C 1
ATOM 1510 O O . LYS A 1 188 ? -10.131 -12.768 0.117 1.00 94.06 188 LYS A O 1
ATOM 1515 N N . SER A 1 189 ? -8.963 -11.542 1.575 1.00 93.00 189 SER A N 1
ATOM 1516 C CA . SER A 1 189 ? -9.338 -10.212 1.114 1.00 93.00 189 SER A CA 1
ATOM 1517 C C . SER A 1 189 ? -8.335 -9.213 1.684 1.00 93.00 189 SER A C 1
ATOM 1519 O O . SER A 1 189 ? -7.592 -9.531 2.618 1.00 93.00 189 SER A O 1
ATOM 1521 N N . ILE A 1 190 ? -8.309 -7.995 1.145 1.00 92.94 190 ILE A N 1
ATOM 1522 C CA . ILE A 1 190 ? -7.458 -6.936 1.701 1.00 92.94 190 ILE A CA 1
ATOM 1523 C C . ILE A 1 190 ? -7.938 -6.542 3.108 1.00 92.94 190 ILE A C 1
ATOM 1525 O O . ILE A 1 190 ? -7.114 -6.274 3.975 1.00 92.94 190 ILE A O 1
ATOM 1529 N N . ASP A 1 191 ? -9.246 -6.604 3.381 1.00 94.25 191 ASP A N 1
ATOM 1530 C CA . ASP A 1 191 ? -9.795 -6.398 4.728 1.00 94.25 191 ASP A CA 1
ATOM 1531 C C . ASP A 1 191 ? -9.318 -7.466 5.731 1.00 94.25 191 ASP A C 1
ATOM 1533 O O . ASP A 1 191 ? -8.937 -7.133 6.853 1.00 94.25 191 ASP A O 1
ATOM 1537 N N . ASP A 1 192 ? -9.281 -8.748 5.338 1.00 95.44 192 ASP A N 1
ATOM 1538 C CA . ASP A 1 192 ? -8.724 -9.829 6.172 1.00 95.44 192 ASP A CA 1
ATOM 1539 C C . ASP A 1 192 ? -7.231 -9.599 6.441 1.00 95.44 192 ASP A C 1
ATOM 1541 O O . ASP A 1 192 ? -6.774 -9.709 7.582 1.00 95.44 192 ASP A O 1
ATOM 1545 N N . ALA A 1 193 ? -6.474 -9.210 5.409 1.00 96.81 193 ALA A N 1
ATOM 1546 C CA . ALA A 1 193 ? -5.064 -8.865 5.550 1.00 96.81 193 ALA A CA 1
ATOM 1547 C C . ALA A 1 193 ? -4.857 -7.670 6.497 1.00 96.81 193 ALA A C 1
ATOM 1549 O O . ALA A 1 193 ? -3.965 -7.713 7.344 1.00 96.81 193 ALA A O 1
ATOM 1550 N N . MET A 1 194 ? -5.705 -6.640 6.409 1.00 97.31 194 MET A N 1
ATOM 1551 C CA . MET A 1 194 ? -5.692 -5.477 7.301 1.00 97.31 194 MET A CA 1
ATOM 1552 C C . MET A 1 194 ? -5.933 -5.876 8.761 1.00 97.31 194 MET A C 1
ATOM 1554 O O . MET A 1 194 ? -5.204 -5.442 9.653 1.00 97.31 194 MET A O 1
ATOM 1558 N N . ILE A 1 195 ? -6.942 -6.712 9.023 1.00 97.00 195 ILE A N 1
ATOM 1559 C CA . ILE A 1 195 ? -7.253 -7.184 10.381 1.00 97.00 195 ILE A CA 1
ATOM 1560 C C . ILE A 1 195 ? -6.057 -7.940 10.964 1.00 97.00 195 ILE A C 1
ATOM 1562 O O . ILE A 1 195 ? -5.643 -7.654 12.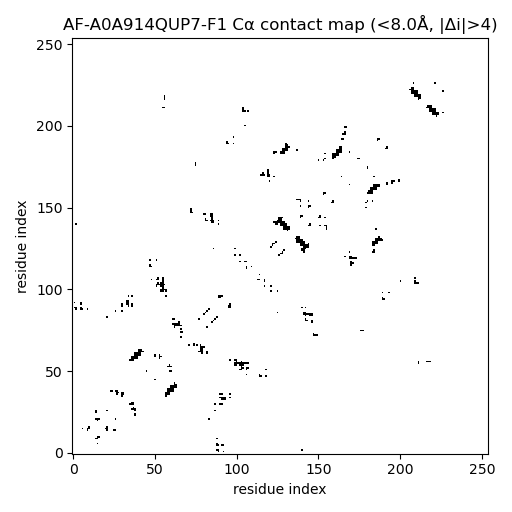088 1.00 97.00 195 ILE A O 1
ATOM 1566 N N . LYS A 1 196 ? -5.468 -8.858 10.191 1.00 97.81 196 LYS A N 1
ATOM 1567 C CA . LYS A 1 196 ? -4.286 -9.618 10.611 1.00 97.81 196 LYS A CA 1
ATOM 1568 C C . LYS A 1 196 ? -3.079 -8.720 10.864 1.00 97.81 196 LYS A C 1
ATOM 1570 O O . LYS A 1 196 ? -2.385 -8.915 11.855 1.00 97.81 196 LYS A O 1
ATOM 1575 N N . LEU A 1 197 ? -2.836 -7.726 10.005 1.00 97.62 197 LEU A N 1
ATOM 1576 C CA . LEU A 1 197 ? -1.750 -6.758 10.183 1.00 97.62 197 LEU A CA 1
ATOM 1577 C C . LEU A 1 197 ? -1.911 -5.981 11.497 1.00 97.62 197 LEU A C 1
ATOM 1579 O O . LEU A 1 197 ? -0.955 -5.855 12.260 1.00 97.62 197 LEU A O 1
ATOM 1583 N N . ARG A 1 198 ? -3.127 -5.503 11.789 1.00 95.00 198 ARG A N 1
ATOM 1584 C CA . ARG A 1 198 ? -3.429 -4.796 13.041 1.00 95.00 198 ARG A CA 1
ATOM 1585 C C . ARG A 1 198 ? -3.247 -5.692 14.263 1.00 95.00 198 ARG A C 1
ATOM 1587 O O . ARG A 1 198 ? -2.694 -5.231 15.253 1.00 95.00 198 ARG A O 1
ATOM 1594 N N . GLN A 1 199 ? -3.664 -6.958 14.195 1.00 95.56 199 GLN A N 1
ATOM 1595 C CA . GLN A 1 199 ? -3.436 -7.936 15.268 1.00 95.56 199 GLN A CA 1
ATOM 1596 C C . GLN A 1 199 ? -1.943 -8.178 15.500 1.00 95.56 199 GLN A C 1
ATOM 1598 O O . GLN A 1 199 ? -1.475 -8.069 16.625 1.00 95.56 199 GLN A O 1
ATOM 1603 N N . TYR A 1 200 ? -1.184 -8.402 14.429 1.00 96.12 200 TYR A N 1
ATOM 1604 C CA . TYR A 1 200 ? 0.264 -8.574 14.489 1.00 96.12 200 TYR A CA 1
ATOM 1605 C C . TYR A 1 200 ? 0.984 -7.374 15.121 1.00 96.12 200 TYR A C 1
ATOM 1607 O O . TYR A 1 200 ? 1.933 -7.538 15.885 1.00 96.12 200 TYR A O 1
ATOM 1615 N N . ALA A 1 201 ? 0.512 -6.160 14.838 1.00 92.56 201 ALA A N 1
ATOM 1616 C CA . ALA A 1 201 ? 1.055 -4.943 15.422 1.00 92.56 201 ALA A CA 1
ATOM 1617 C C . ALA A 1 201 ? 0.737 -4.764 16.917 1.00 92.56 201 ALA A C 1
ATOM 1619 O O . ALA A 1 201 ? 1.476 -4.047 17.593 1.00 92.56 201 ALA A O 1
ATOM 1620 N N . MET A 1 202 ? -0.332 -5.381 17.440 1.00 89.56 202 MET A N 1
ATOM 1621 C CA . MET A 1 202 ? -0.689 -5.296 18.866 1.00 89.56 202 MET A CA 1
ATOM 1622 C C . MET A 1 202 ? 0.326 -5.996 19.772 1.00 89.56 202 MET A C 1
ATOM 1624 O O . MET A 1 202 ? 0.444 -5.624 20.936 1.00 89.56 202 MET A O 1
ATOM 1628 N N . ASP A 1 203 ? 1.071 -6.966 19.244 1.00 89.62 203 ASP A N 1
ATOM 1629 C CA . ASP A 1 203 ? 2.085 -7.702 20.005 1.00 89.62 203 ASP A CA 1
ATOM 1630 C C . ASP A 1 203 ? 3.393 -6.919 20.173 1.00 89.62 203 ASP A C 1
ATOM 1632 O O . ASP A 1 203 ? 4.315 -7.370 20.855 1.00 89.62 203 ASP A O 1
ATOM 1636 N N . TRP A 1 204 ? 3.519 -5.762 19.523 1.00 89.12 204 TRP A N 1
ATOM 1637 C CA . TRP A 1 204 ? 4.714 -4.942 19.630 1.00 89.12 204 TRP A CA 1
ATOM 1638 C C . TRP A 1 204 ? 4.612 -4.046 20.853 1.00 89.12 204 TRP A C 1
ATOM 1640 O O . TRP A 1 204 ? 3.645 -3.302 21.006 1.00 89.12 204 TRP A O 1
ATOM 1650 N N . ASP A 1 205 ? 5.654 -4.068 21.680 1.00 83.88 205 ASP A N 1
ATOM 1651 C CA . ASP A 1 205 ? 5.775 -3.137 22.794 1.00 83.88 205 ASP A CA 1
ATOM 1652 C C . ASP A 1 205 ? 5.944 -1.711 22.248 1.00 83.88 205 ASP A C 1
ATOM 1654 O O . ASP A 1 205 ? 6.952 -1.379 21.615 1.00 83.88 205 ASP A O 1
ATOM 1658 N N . ARG A 1 206 ? 4.898 -0.895 22.398 1.00 83.94 206 ARG A N 1
ATOM 1659 C CA . ARG A 1 206 ? 4.832 0.486 21.915 1.00 83.94 206 ARG A CA 1
ATOM 1660 C C . ARG A 1 206 ? 4.191 1.351 22.987 1.00 83.94 206 ARG A C 1
ATOM 1662 O O . ARG A 1 206 ? 3.054 1.119 23.381 1.00 83.94 206 ARG A O 1
ATOM 1669 N N . GLU A 1 207 ? 4.886 2.407 23.389 1.00 85.00 207 GLU A N 1
ATOM 1670 C CA . GLU A 1 207 ? 4.356 3.375 24.359 1.00 85.00 207 GLU A CA 1
ATOM 1671 C C . GLU A 1 207 ? 3.210 4.228 23.778 1.00 85.00 207 GLU A C 1
ATOM 1673 O O . GLU A 1 207 ? 2.361 4.733 24.518 1.00 85.00 207 GLU A O 1
ATOM 1678 N N . PHE A 1 208 ? 3.168 4.379 22.447 1.00 88.94 208 PHE A N 1
ATOM 1679 C CA . PHE A 1 208 ? 2.237 5.264 21.747 1.00 88.94 208 PHE A CA 1
ATOM 1680 C C . PHE A 1 208 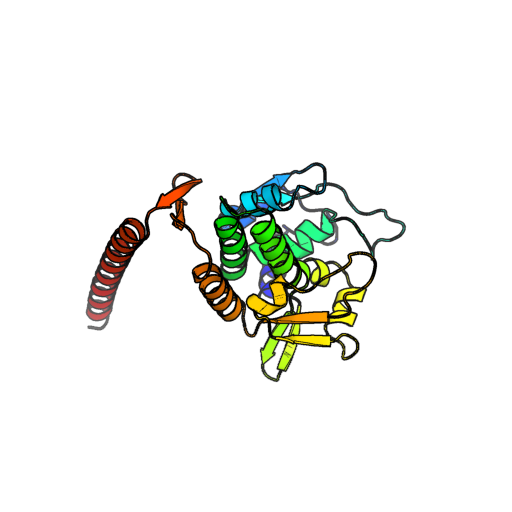? 1.650 4.621 20.486 1.00 88.94 208 PHE A C 1
AT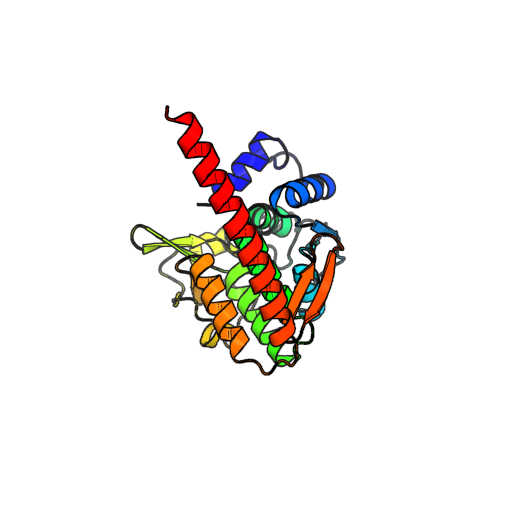OM 1682 O O . PHE A 1 208 ? 2.297 3.837 19.788 1.00 88.94 208 PHE A O 1
ATOM 1689 N N . ILE A 1 209 ? 0.434 5.043 20.146 1.00 90.50 209 ILE A N 1
ATOM 1690 C CA . ILE A 1 209 ? -0.231 4.777 18.873 1.00 90.50 209 ILE A CA 1
ATOM 1691 C C . ILE A 1 209 ? -0.037 5.997 17.970 1.00 90.50 209 ILE A C 1
ATOM 1693 O O . ILE A 1 209 ? -0.382 7.122 18.342 1.00 90.50 209 ILE A O 1
ATOM 1697 N N . ASN A 1 210 ? 0.483 5.770 16.764 1.00 94.25 210 ASN A N 1
ATOM 1698 C CA . ASN A 1 210 ? 0.589 6.797 15.731 1.00 94.25 210 ASN A CA 1
ATOM 1699 C C . ASN A 1 210 ? -0.764 6.960 15.030 1.00 94.25 210 ASN A C 1
ATOM 1701 O O . ASN A 1 210 ? -1.266 6.023 14.413 1.00 94.25 210 ASN A O 1
ATOM 1705 N N . VAL A 1 211 ? -1.343 8.157 15.090 1.00 94.38 211 VAL A N 1
ATOM 1706 C CA . VAL A 1 211 ? -2.619 8.481 14.445 1.00 94.38 211 VAL A CA 1
ATOM 1707 C C . VAL A 1 211 ? -2.414 9.587 13.426 1.00 94.38 211 VAL A C 1
ATOM 1709 O O . VAL A 1 211 ? -1.975 10.685 13.769 1.00 94.38 211 VAL A O 1
ATOM 1712 N N . TYR A 1 212 ? -2.768 9.314 12.174 1.00 96.31 212 TYR A N 1
ATOM 1713 C CA . TYR A 1 212 ? -2.746 10.318 11.117 1.00 96.31 212 TYR A CA 1
ATOM 1714 C C . TYR A 1 212 ? -3.917 11.298 11.259 1.00 96.31 212 TYR A C 1
ATOM 1716 O O . TYR A 1 212 ? -5.077 10.889 11.329 1.00 96.31 212 TYR A O 1
ATOM 1724 N N . ASP A 1 213 ? -3.620 12.596 11.269 1.00 94.94 213 ASP A N 1
ATOM 1725 C CA . ASP A 1 213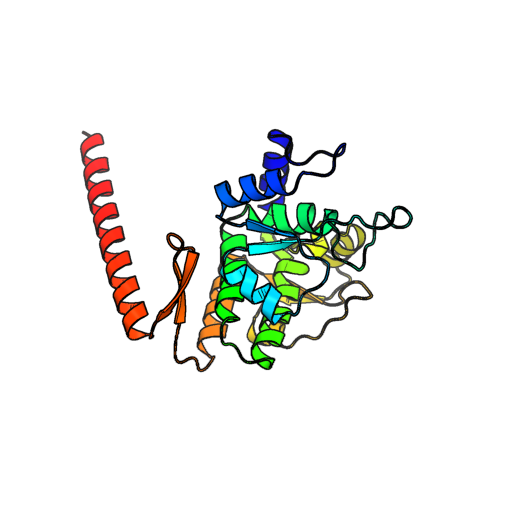 ? -4.610 13.662 11.157 1.00 94.94 213 ASP A CA 1
ATOM 1726 C C . ASP A 1 213 ? -4.706 14.122 9.691 1.00 94.94 213 ASP A C 1
ATOM 1728 O O . ASP A 1 213 ? -3.791 14.788 9.197 1.00 94.94 213 ASP A O 1
ATOM 1732 N N . PRO A 1 214 ? -5.804 13.809 8.977 1.00 92.94 214 PRO A N 1
ATOM 1733 C CA . PRO A 1 214 ? -5.948 14.155 7.566 1.00 92.94 214 PRO A CA 1
ATOM 1734 C C . PRO A 1 214 ? -6.145 15.656 7.315 1.00 92.94 214 PRO A C 1
ATOM 1736 O O . PRO A 1 214 ? -5.937 16.100 6.187 1.00 92.94 214 PRO A O 1
ATOM 1739 N N . TYR A 1 215 ? -6.537 16.443 8.324 1.00 93.44 215 TYR A N 1
ATOM 1740 C CA . TYR A 1 215 ? -6.756 17.884 8.168 1.00 93.44 215 TYR A CA 1
ATOM 1741 C C . TYR A 1 215 ? -5.441 18.657 8.200 1.00 93.44 215 TYR A C 1
ATOM 1743 O O . TYR A 1 215 ? -5.229 19.558 7.392 1.00 93.44 215 TYR A O 1
ATOM 1751 N N . THR A 1 216 ? -4.561 18.302 9.137 1.00 95.62 216 THR A N 1
ATOM 1752 C CA . THR A 1 216 ? -3.246 18.941 9.300 1.00 95.62 216 THR A CA 1
ATOM 1753 C C . THR A 1 216 ? -2.131 18.200 8.569 1.00 95.62 216 THR A C 1
ATOM 1755 O O . THR A 1 216 ? -1.043 18.744 8.408 1.00 95.62 216 THR A O 1
ATOM 1758 N N . GLN A 1 217 ? -2.402 16.980 8.094 1.00 94.94 217 GLN A N 1
ATOM 1759 C CA . GLN A 1 217 ? -1.431 16.081 7.469 1.00 94.94 217 GLN A CA 1
ATOM 1760 C C . GLN A 1 217 ? -0.237 15.781 8.389 1.00 94.94 217 GLN A C 1
ATOM 1762 O O . GLN A 1 217 ? 0.902 15.665 7.939 1.00 94.94 217 GLN A O 1
ATOM 1767 N N . CYS A 1 218 ? -0.499 15.649 9.691 1.00 96.31 218 CYS A N 1
ATOM 1768 C CA . CYS A 1 218 ? 0.495 15.343 10.718 1.00 96.31 218 CYS A CA 1
ATOM 1769 C C . CYS A 1 218 ? 0.207 13.998 11.393 1.00 96.31 218 CYS A C 1
ATOM 1771 O O . CYS A 1 218 ? -0.930 13.528 11.418 1.00 96.31 218 CYS A O 1
ATOM 1773 N N . ILE A 1 219 ? 1.239 13.395 11.984 1.00 96.50 219 ILE A N 1
ATOM 1774 C CA . ILE A 1 219 ? 1.098 12.206 12.828 1.00 96.50 219 ILE A CA 1
ATOM 1775 C C . ILE A 1 219 ? 1.091 12.649 14.287 1.00 96.50 219 ILE A C 1
ATOM 1777 O O . ILE A 1 219 ? 2.004 13.333 14.745 1.00 96.50 219 ILE A O 1
ATOM 1781 N N . GLN A 1 220 ? 0.041 12.263 15.003 1.00 94.94 220 GLN A N 1
ATOM 1782 C CA . GLN A 1 220 ? -0.108 12.473 16.436 1.00 94.94 220 GLN A CA 1
ATOM 1783 C C . GLN A 1 220 ? 0.256 11.178 17.156 1.00 94.94 220 GLN A C 1
ATOM 1785 O O . GLN A 1 220 ? -0.287 10.122 16.835 1.00 94.94 220 GLN A O 1
ATOM 1790 N N . GLN A 1 221 ? 1.147 11.264 18.137 1.00 94.50 221 GLN A N 1
ATOM 1791 C CA . GLN A 1 221 ? 1.425 10.161 19.049 1.00 94.50 221 GLN A CA 1
ATOM 1792 C C . GLN A 1 221 ? 0.472 10.266 20.229 1.00 94.50 221 GLN A C 1
ATOM 1794 O O . GLN A 1 221 ? 0.468 11.275 20.931 1.00 94.50 221 GLN A O 1
ATOM 1799 N N . LEU A 1 222 ? -0.368 9.251 20.404 1.00 93.31 222 LEU A N 1
ATOM 1800 C CA . LEU A 1 222 ? -1.344 9.188 21.485 1.00 93.31 222 LEU A CA 1
ATOM 1801 C C . LEU A 1 222 ? -1.044 7.986 22.368 1.00 93.31 222 LEU A C 1
ATOM 1803 O O . LEU A 1 222 ? -0.758 6.900 21.867 1.00 93.31 222 LEU A O 1
ATOM 1807 N N . THR A 1 223 ? -1.183 8.150 23.677 1.00 92.44 223 THR A N 1
ATOM 1808 C CA . THR A 1 223 ? -1.257 6.996 24.579 1.00 92.44 223 THR A CA 1
ATOM 1809 C C . THR A 1 223 ? -2.499 6.155 24.259 1.00 92.44 223 THR A C 1
ATOM 1811 O O . THR A 1 223 ? -3.479 6.643 23.684 1.00 92.44 223 THR A O 1
ATOM 1814 N N . HIS A 1 224 ? -2.508 4.886 24.675 1.00 88.56 224 HIS A N 1
ATOM 1815 C CA . HIS A 1 224 ? -3.674 4.011 24.496 1.00 88.56 224 HIS A CA 1
ATOM 1816 C C . HIS A 1 224 ? -4.958 4.603 25.104 1.00 88.56 224 HIS A C 1
ATOM 1818 O O . HIS A 1 224 ? -6.034 4.492 24.513 1.00 88.56 224 HIS A O 1
ATOM 1824 N N . GLU A 1 225 ? -4.855 5.276 26.255 1.00 91.88 225 GLU A N 1
ATOM 1825 C CA . GLU A 1 225 ? -5.996 5.918 26.913 1.00 91.88 225 GLU A CA 1
ATOM 1826 C C . GLU A 1 225 ? -6.516 7.127 26.118 1.00 91.88 225 GLU A C 1
ATOM 1828 O O . GLU A 1 225 ? -7.726 7.268 25.916 1.00 91.88 225 GLU A O 1
ATOM 1833 N N . GLU A 1 226 ? -5.624 7.995 25.632 1.00 93.69 226 GLU A N 1
ATOM 1834 C CA . GLU A 1 226 ? -5.999 9.145 24.802 1.00 93.69 226 GLU A CA 1
ATOM 1835 C C . GLU A 1 226 ? -6.637 8.702 23.489 1.00 93.69 226 GLU A C 1
ATOM 1837 O O . GLU A 1 226 ? -7.680 9.237 23.096 1.00 93.69 226 GLU A O 1
ATOM 1842 N N . TYR A 1 227 ? -6.055 7.692 22.839 1.00 91.50 227 TYR A N 1
ATOM 1843 C CA . TYR A 1 227 ? -6.604 7.114 21.621 1.00 91.50 227 TYR A CA 1
ATOM 1844 C C . TYR A 1 227 ? -7.998 6.528 21.858 1.00 91.50 227 TYR A C 1
ATOM 1846 O O . TYR A 1 227 ? -8.923 6.819 21.095 1.00 91.50 227 TYR A O 1
ATOM 1854 N N . ALA A 1 228 ? -8.189 5.775 22.947 1.00 92.12 228 ALA A N 1
ATOM 1855 C CA . ALA A 1 228 ? -9.487 5.215 23.309 1.00 92.12 228 ALA A CA 1
ATOM 1856 C C . ALA A 1 228 ? -10.532 6.311 23.570 1.00 92.12 228 ALA A C 1
ATOM 1858 O O . ALA A 1 228 ? -11.639 6.241 23.035 1.00 92.12 228 ALA A O 1
ATOM 1859 N N . LYS A 1 229 ? -10.187 7.366 24.323 1.00 94.31 229 LYS A N 1
ATOM 1860 C CA . LYS A 1 229 ? -11.086 8.507 24.584 1.00 94.31 229 LYS A CA 1
ATOM 1861 C C . LYS A 1 229 ? -11.457 9.254 23.302 1.00 94.31 229 LYS A C 1
ATOM 1863 O O . LYS A 1 229 ? -12.637 9.544 23.086 1.00 94.31 229 LYS A O 1
ATOM 1868 N N . LYS A 1 230 ? -10.471 9.554 22.449 1.00 92.06 230 LYS A N 1
ATOM 1869 C CA . LYS A 1 230 ? -10.669 10.243 21.162 1.00 92.06 230 LYS A CA 1
ATOM 1870 C C . LYS A 1 230 ? -11.574 9.422 20.243 1.00 92.06 230 LYS A C 1
ATOM 1872 O O . LYS A 1 230 ? -12.558 9.949 19.726 1.00 92.06 230 LYS A O 1
ATOM 1877 N N . THR A 1 231 ? -11.290 8.128 20.112 1.00 91.31 231 THR A N 1
ATOM 1878 C CA . THR A 1 231 ? -12.064 7.199 19.278 1.00 91.31 231 THR A CA 1
ATOM 1879 C C . THR A 1 231 ? -13.482 7.022 19.808 1.00 91.31 231 THR A C 1
ATOM 1881 O O . THR A 1 231 ? -14.438 7.137 19.047 1.00 91.31 231 THR A O 1
ATOM 1884 N N . PHE A 1 232 ? -13.655 6.832 21.119 1.00 94.62 232 PHE A N 1
ATOM 1885 C CA . PHE A 1 232 ? -14.977 6.711 21.735 1.00 94.62 232 PHE A CA 1
ATOM 1886 C C . PHE A 1 232 ? -15.838 7.956 21.496 1.00 94.62 232 PHE A C 1
ATOM 1888 O O . PHE A 1 232 ? -17.016 7.841 21.154 1.00 94.62 232 PHE A O 1
ATOM 1895 N N . LYS A 1 233 ? -15.254 9.155 21.630 1.00 94.12 233 LYS A N 1
ATOM 1896 C CA . LYS A 1 233 ? -15.950 10.410 21.330 1.00 94.12 233 LYS A CA 1
ATOM 1897 C C . LYS A 1 233 ? -16.381 10.477 19.860 1.00 94.12 233 LYS A C 1
ATOM 1899 O O . LYS A 1 233 ? -17.544 10.771 19.602 1.00 94.12 233 LYS A O 1
ATOM 1904 N N . ALA A 1 234 ? -15.484 10.155 18.927 1.00 91.56 234 ALA A N 1
ATOM 1905 C CA . ALA A 1 234 ? -15.788 10.155 17.495 1.00 91.56 234 ALA A CA 1
ATOM 1906 C C . ALA A 1 234 ? -16.903 9.153 17.140 1.00 91.56 234 ALA A C 1
ATOM 1908 O O . ALA A 1 234 ? -17.881 9.518 16.493 1.00 91.56 234 ALA A O 1
ATOM 1909 N N . VAL A 1 235 ? -16.817 7.917 17.642 1.00 94.94 235 VAL A N 1
ATOM 1910 C CA . VAL A 1 235 ? -17.849 6.885 17.437 1.00 94.94 235 VAL A CA 1
ATOM 1911 C C . VAL A 1 235 ? -19.194 7.330 18.010 1.00 94.94 235 VAL A C 1
ATOM 1913 O O . VAL A 1 235 ? -20.229 7.154 17.370 1.00 94.94 235 VAL A O 1
ATOM 1916 N N . LYS A 1 236 ? -19.206 7.955 19.193 1.00 95.62 236 LYS A N 1
ATOM 1917 C CA . LYS A 1 236 ? -20.432 8.491 19.799 1.00 95.62 236 LYS A CA 1
ATOM 1918 C C . LYS A 1 236 ? -21.085 9.564 18.922 1.00 95.62 236 LYS A C 1
ATOM 1920 O O . LYS A 1 236 ? -22.309 9.570 18.790 1.00 95.62 236 LYS A O 1
ATOM 1925 N N . GLU A 1 237 ? -20.293 10.462 18.338 1.00 94.38 237 GLU A N 1
ATOM 1926 C CA . GLU A 1 237 ? -20.782 11.501 17.424 1.00 94.38 237 GLU A CA 1
ATOM 1927 C C . GLU A 1 237 ? -21.346 10.901 16.128 1.00 94.38 237 GLU A C 1
ATOM 1929 O O . GLU A 1 237 ? -22.428 11.298 15.699 1.00 94.38 237 GLU A O 1
ATOM 1934 N N . GLU A 1 238 ? -20.678 9.907 15.540 1.00 94.19 238 GLU A N 1
ATOM 1935 C CA . GLU A 1 238 ? -21.170 9.209 14.343 1.00 94.19 238 GLU A CA 1
ATOM 1936 C C . GLU A 1 238 ? -22.466 8.428 14.616 1.00 94.19 238 GLU A C 1
ATOM 1938 O O . GLU A 1 238 ? -23.423 8.516 13.846 1.00 94.19 238 GLU A O 1
ATOM 1943 N N . ILE A 1 239 ? -22.569 7.743 15.762 1.00 95.81 239 ILE A N 1
ATOM 1944 C CA . ILE A 1 239 ? -23.814 7.079 16.188 1.00 95.81 239 ILE A CA 1
ATOM 1945 C C . ILE A 1 239 ? -24.952 8.097 16.341 1.00 95.81 239 ILE A C 1
ATOM 1947 O O . ILE A 1 239 ? -26.099 7.806 15.989 1.00 95.81 239 ILE A O 1
ATOM 1951 N N . HIS A 1 240 ? -24.658 9.298 16.848 1.00 95.00 240 HIS A N 1
ATOM 1952 C CA . HIS A 1 240 ? -25.655 10.358 16.967 1.00 95.00 240 HIS A CA 1
ATOM 1953 C C . HIS A 1 240 ? -26.168 10.808 15.593 1.00 95.00 240 HIS A C 1
ATOM 1955 O O . HIS A 1 240 ? -27.379 10.778 15.367 1.00 95.00 240 HIS A O 1
ATOM 1961 N N . ARG A 1 241 ? -25.266 11.113 14.649 1.00 94.12 241 ARG A N 1
ATOM 1962 C CA . ARG A 1 241 ? -25.624 11.498 13.269 1.00 94.12 241 ARG A CA 1
ATOM 1963 C C . ARG A 1 241 ? -26.404 10.403 12.548 1.00 94.12 241 ARG A C 1
ATOM 1965 O O . ARG A 1 241 ? -27.377 10.683 11.844 1.00 94.12 241 ARG A O 1
ATOM 1972 N N . LEU A 1 242 ? -26.022 9.142 12.749 1.00 94.06 242 LEU A N 1
ATOM 1973 C CA . LEU A 1 242 ? -26.744 7.998 12.198 1.00 94.06 242 LEU A CA 1
ATOM 1974 C C . LEU A 1 242 ? -28.175 7.931 12.752 1.00 94.06 242 LEU A C 1
ATOM 1976 O O . LEU A 1 242 ? -29.124 7.731 11.996 1.00 94.06 242 LEU A O 1
ATOM 1980 N N . SER A 1 243 ? -28.348 8.148 14.057 1.00 93.69 243 SER A N 1
ATOM 1981 C CA . SER A 1 243 ? -29.666 8.188 14.703 1.00 93.69 243 SER A CA 1
ATOM 1982 C C . SER A 1 243 ? -30.550 9.312 14.151 1.00 93.69 243 SER A C 1
ATOM 1984 O O . SER A 1 243 ? -31.727 9.083 13.856 1.00 93.69 243 SER A O 1
ATOM 1986 N N . GLU A 1 244 ? -29.993 10.509 13.956 1.00 94.12 244 GLU A N 1
ATOM 1987 C CA . GLU A 1 244 ? -30.689 11.638 13.322 1.00 94.12 244 GLU A CA 1
ATOM 1988 C C . GLU A 1 244 ? -31.105 11.312 11.884 1.00 94.12 244 GLU A C 1
ATOM 1990 O O . GLU A 1 244 ? -32.264 11.510 11.512 1.00 94.12 244 GLU A O 1
ATOM 1995 N N . THR A 1 245 ? -30.199 10.719 11.105 1.00 94.25 245 THR A N 1
ATOM 1996 C CA . THR A 1 245 ? -30.458 10.309 9.719 1.00 94.25 245 THR A CA 1
ATOM 1997 C C . THR A 1 245 ? -31.584 9.277 9.641 1.00 94.25 245 THR A C 1
ATOM 1999 O O . THR A 1 245 ? -32.515 9.428 8.852 1.00 94.25 245 THR A O 1
ATOM 2002 N N . ILE A 1 246 ? -31.571 8.257 10.508 1.00 93.62 246 ILE A N 1
ATOM 2003 C CA . ILE A 1 246 ? -32.632 7.238 10.564 1.00 93.62 246 ILE A CA 1
ATOM 2004 C C . ILE A 1 246 ? -33.991 7.874 10.886 1.00 93.62 246 ILE A C 1
ATOM 2006 O O . ILE A 1 246 ? -35.005 7.489 10.296 1.00 93.62 246 ILE A O 1
ATOM 2010 N N . LYS A 1 247 ? -34.039 8.846 11.806 1.00 92.19 247 LYS A N 1
ATOM 2011 C CA . LYS A 1 247 ? -35.276 9.577 12.125 1.00 92.19 247 LYS A CA 1
ATOM 2012 C C . LYS A 1 247 ? -35.767 10.386 10.924 1.00 92.19 247 LYS A C 1
ATOM 2014 O O . LYS A 1 247 ? -36.945 10.286 10.591 1.00 92.19 247 LYS A O 1
ATOM 2019 N N . ALA A 1 248 ? -34.881 11.110 10.241 1.00 90.00 248 ALA A N 1
ATOM 2020 C CA . ALA A 1 248 ? -35.220 11.870 9.039 1.00 90.00 248 ALA A CA 1
ATOM 2021 C C . ALA A 1 248 ? -35.763 10.967 7.914 1.00 90.00 248 ALA A C 1
ATOM 2023 O O . ALA A 1 248 ? -36.801 11.263 7.327 1.00 90.00 248 ALA A O 1
ATOM 2024 N N . CYS A 1 249 ? -35.146 9.804 7.674 1.00 88.25 249 CYS A N 1
ATOM 2025 C CA . CYS A 1 249 ? -35.627 8.845 6.675 1.00 88.25 249 CYS A CA 1
ATOM 2026 C C . CYS A 1 249 ? -37.006 8.249 7.007 1.00 88.25 249 CYS A C 1
ATOM 2028 O O . CYS A 1 249 ? -37.761 7.921 6.092 1.00 88.25 249 CYS A O 1
ATOM 2030 N N . LYS A 1 250 ? -37.357 8.099 8.293 1.00 76.31 250 LYS A N 1
ATOM 2031 C CA . LYS A 1 250 ? -38.696 7.640 8.708 1.00 76.31 250 LYS A CA 1
ATOM 2032 C C . LYS A 1 250 ? -39.781 8.693 8.464 1.00 76.31 250 LYS A C 1
ATOM 2034 O O . LYS A 1 250 ? -40.914 8.315 8.191 1.00 76.31 250 LYS A O 1
ATOM 2039 N N . ILE A 1 251 ? -39.439 9.982 8.520 1.00 60.22 251 ILE A N 1
ATOM 2040 C CA . ILE A 1 251 ? -40.374 11.090 8.266 1.00 60.22 251 ILE A CA 1
ATOM 2041 C C . ILE A 1 251 ? -40.754 11.177 6.776 1.00 60.22 251 ILE A C 1
ATOM 2043 O O . ILE A 1 251 ? -41.863 11.583 6.459 1.00 60.22 251 ILE A O 1
ATOM 2047 N N . HIS A 1 252 ? -39.894 10.728 5.857 1.00 56.00 252 HIS A N 1
ATOM 2048 C CA . HIS A 1 252 ? -40.163 10.730 4.409 1.00 56.00 252 HIS A CA 1
ATOM 2049 C C . HIS A 1 252 ? -40.901 9.487 3.871 1.00 56.00 252 HIS A C 1
ATOM 2051 O O . HIS A 1 252 ? -41.006 9.319 2.658 1.00 56.00 252 HIS A O 1
ATOM 2057 N N . LYS A 1 253 ? -41.401 8.602 4.746 1.00 51.34 253 LYS A N 1
ATOM 2058 C CA . LYS A 1 253 ? -42.220 7.428 4.373 1.00 51.34 253 LYS A CA 1
ATOM 2059 C C . LYS A 1 253 ? -43.698 7.533 4.803 1.00 51.34 253 LYS A C 1
ATOM 2061 O O . LYS A 1 253 ? -44.388 6.516 4.801 1.00 51.34 253 LYS A O 1
ATOM 2066 N N . LEU A 1 254 ? -44.168 8.732 5.157 1.00 41.81 254 LEU A N 1
ATOM 2067 C CA . LEU A 1 254 ? -45.575 9.092 5.400 1.00 41.81 254 LEU A CA 1
ATOM 2068 C C . LEU A 1 254 ? -46.004 10.161 4.392 1.00 41.81 254 LEU A C 1
ATOM 2070 O O . LEU A 1 254 ? -47.189 10.130 4.001 1.00 41.81 254 LEU A O 1
#

Foldseek 3Di:
DQLVVLVVVCVVVPQDDPVDQGDLVSLQVLLCVQANAGEDEDPFDDDLLVQLLCLLLNYHHAYAAADDPVCNQDDLGCYSLLCVSQPSSLSSDNLSSVLSNLLSQLSVVDDPLSSLLSVLVCCLPQAFAWEADPPRQIDDNHSVLRSHPVLVVVSRDPQAAEDADASVVSSPDDDDSPDRTSYHYYYNDSVSVSVRSVVVSVPDDDQWRWDQDNVVSDTDTHGPVRVVVVVVVVVVVVVVVVVVVVVVVVVVVD

Mean predicted aligned error: 4.54 Å

Organism: NCBI:txid227884